Protein AF-A0A2D6CZH5-F1 (afdb_monomer_lite)

Radius of gyration: 25.74 Å; chains: 1; bounding box: 60×60×78 Å

Structure (mmCIF, N/CA/C/O backbone):
data_AF-A0A2D6CZH5-F1
#
_entry.id   AF-A0A2D6CZH5-F1
#
loop_
_atom_site.group_PDB
_atom_site.id
_atom_site.type_symbol
_atom_site.label_atom_id
_atom_site.label_alt_id
_atom_site.label_comp_id
_atom_site.label_asym_id
_atom_site.label_entity_id
_atom_site.label_seq_id
_atom_site.pdbx_PDB_ins_code
_atom_site.Cartn_x
_atom_site.Cartn_y
_atom_site.Cartn_z
_atom_site.occupancy
_atom_site.B_iso_or_equiv
_atom_site.auth_seq_id
_atom_site.auth_comp_id
_atom_site.auth_asym_id
_atom_site.auth_atom_id
_atom_site.pdbx_PDB_model_num
ATOM 1 N N . MET A 1 1 ? -11.612 11.727 -39.842 1.00 43.22 1 MET A N 1
ATOM 2 C CA . MET A 1 1 ? -11.102 11.364 -38.495 1.00 43.22 1 MET A CA 1
ATOM 3 C C . MET A 1 1 ? -9.648 11.825 -38.285 1.00 43.22 1 MET A C 1
ATOM 5 O O . MET A 1 1 ? -8.799 11.057 -37.863 1.00 43.22 1 MET A O 1
ATOM 9 N N . ARG A 1 2 ? -9.342 13.102 -38.542 1.00 43.22 2 ARG A N 1
ATOM 10 C CA . ARG A 1 2 ? -8.091 13.774 -38.141 1.00 43.22 2 ARG A CA 1
ATOM 11 C C . ARG A 1 2 ? -8.539 14.885 -37.196 1.00 43.22 2 ARG A C 1
ATOM 13 O O . ARG A 1 2 ? -9.483 15.567 -37.572 1.00 43.22 2 ARG A O 1
ATOM 20 N N . ASN A 1 3 ? -7.976 14.954 -35.984 1.00 44.06 3 ASN A N 1
ATO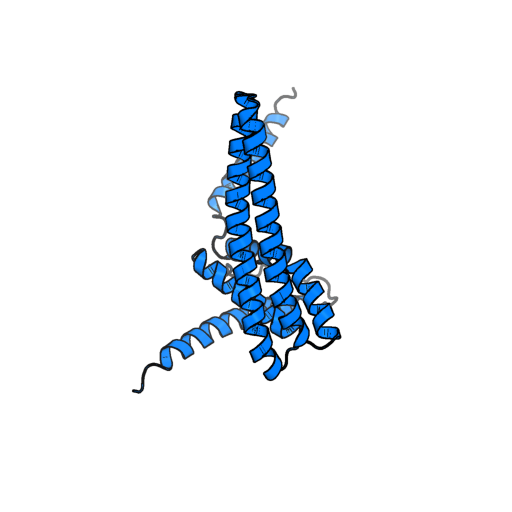M 21 C CA . ASN A 1 3 ? -8.073 16.041 -34.973 1.00 44.06 3 ASN A CA 1
ATOM 22 C C . ASN A 1 3 ? -8.247 15.573 -33.511 1.00 44.06 3 ASN A C 1
ATOM 24 O O . ASN A 1 3 ? -8.446 16.408 -32.635 1.00 44.06 3 ASN A O 1
ATOM 28 N N . ARG A 1 4 ? -8.108 14.276 -33.188 1.00 45.81 4 ARG A N 1
ATOM 29 C CA . ARG A 1 4 ? -8.021 13.827 -31.775 1.00 45.81 4 ARG A CA 1
ATOM 30 C C . ARG A 1 4 ? -6.595 13.634 -31.236 1.00 45.81 4 ARG A C 1
ATOM 32 O O . ARG A 1 4 ? -6.441 13.523 -30.028 1.00 45.81 4 ARG A O 1
ATOM 39 N N . LEU A 1 5 ? -5.556 13.683 -32.080 1.00 45.47 5 LEU A N 1
ATOM 40 C CA . LEU A 1 5 ? -4.158 13.536 -31.631 1.00 45.47 5 LEU A CA 1
ATOM 41 C C . LEU A 1 5 ? -3.527 14.818 -31.047 1.00 45.47 5 LEU A C 1
ATOM 43 O O . LEU A 1 5 ? -2.546 14.727 -30.321 1.00 45.47 5 LEU A O 1
ATOM 47 N N . GLY A 1 6 ? -4.087 16.007 -31.300 1.00 41.59 6 GLY A N 1
ATOM 48 C CA . GLY A 1 6 ? -3.485 17.270 -30.839 1.00 41.59 6 GLY A CA 1
ATOM 49 C C . GLY A 1 6 ? -3.607 17.533 -29.331 1.00 41.59 6 GLY A C 1
ATOM 50 O O . GLY A 1 6 ? -2.757 18.205 -28.758 1.00 41.59 6 GLY A O 1
ATOM 51 N N . LYS A 1 7 ? -4.632 16.980 -28.663 1.00 45.62 7 LYS A N 1
ATOM 52 C CA . LYS A 1 7 ? -4.879 17.233 -27.228 1.00 45.62 7 LYS A CA 1
ATOM 53 C C . LYS A 1 7 ? -3.922 16.474 -26.306 1.00 45.62 7 LYS A C 1
ATOM 55 O O . LYS A 1 7 ? -3.489 17.026 -25.302 1.00 45.62 7 LYS A O 1
ATOM 60 N N . TYR A 1 8 ? -3.545 15.250 -26.670 1.00 49.91 8 TYR A N 1
ATOM 61 C CA . TYR A 1 8 ? -2.579 14.461 -25.897 1.00 49.91 8 TYR A CA 1
ATOM 62 C C . TYR A 1 8 ? -1.136 14.932 -26.105 1.00 49.91 8 TYR A C 1
ATOM 64 O O . TYR A 1 8 ? -0.295 14.742 -25.234 1.00 49.91 8 TYR A O 1
ATOM 72 N N . TRP A 1 9 ? -0.861 15.607 -27.224 1.00 45.28 9 TRP A N 1
ATOM 73 C CA . TRP A 1 9 ? 0.465 16.139 -27.516 1.00 45.28 9 TRP A CA 1
ATOM 74 C C . TRP A 1 9 ? 0.807 17.359 -26.650 1.00 45.28 9 TRP A C 1
ATOM 76 O O . TRP A 1 9 ? 1.927 17.469 -26.164 1.00 45.28 9 TRP A O 1
ATOM 86 N N . LEU A 1 10 ? -0.170 18.231 -26.372 1.00 46.50 10 LEU A N 1
ATOM 87 C CA . LEU A 1 10 ? 0.033 19.395 -25.502 1.00 46.50 10 LEU A CA 1
ATOM 88 C C . LEU A 1 10 ? 0.193 18.995 -24.025 1.00 46.50 10 LEU A C 1
ATOM 90 O O . LEU A 1 10 ? 1.054 19.532 -23.334 1.00 46.50 10 LEU A O 1
ATOM 94 N N . LEU A 1 11 ? -0.586 18.009 -23.561 1.00 49.34 11 LEU A N 1
ATOM 95 C CA . LEU A 1 11 ? -0.459 17.450 -22.210 1.00 49.34 11 LEU A CA 1
ATOM 96 C C . LEU A 1 11 ? 0.914 16.806 -21.992 1.00 49.34 11 LEU A C 1
ATOM 98 O O . LEU A 1 11 ? 1.520 17.030 -20.950 1.00 49.34 11 LEU A O 1
ATOM 102 N N . PHE A 1 12 ? 1.439 16.102 -23.002 1.00 49.84 12 PHE A N 1
ATOM 103 C CA . PHE A 1 12 ? 2.777 15.515 -22.952 1.00 49.84 12 PHE A CA 1
ATOM 104 C C . PHE A 1 12 ? 3.863 16.582 -22.739 1.00 49.84 12 PHE A C 1
ATOM 106 O O . PHE A 1 12 ? 4.686 16.431 -21.841 1.00 49.84 12 PHE A O 1
ATOM 113 N N . TRP A 1 13 ? 3.829 17.700 -23.475 1.00 47.88 13 TRP A N 1
ATOM 114 C CA . TRP A 1 13 ? 4.806 18.790 -23.314 1.00 47.88 13 TRP A CA 1
ATOM 115 C C . TRP A 1 13 ? 4.682 19.537 -21.982 1.00 47.88 13 TRP A C 1
ATOM 117 O O . TRP A 1 13 ? 5.703 19.919 -21.413 1.00 47.88 13 TRP A O 1
ATOM 127 N N . VAL A 1 14 ? 3.470 19.702 -21.444 1.00 50.16 14 VAL A N 1
ATOM 128 C CA . VAL A 1 14 ? 3.270 20.316 -20.119 1.00 50.16 14 VAL A CA 1
ATOM 129 C C . VAL A 1 14 ? 3.815 19.404 -19.015 1.00 50.16 14 VAL A C 1
ATOM 131 O O . VAL A 1 14 ? 4.550 19.872 -18.147 1.00 50.16 14 VAL A O 1
ATOM 134 N N . THR A 1 15 ? 3.567 18.092 -19.084 1.00 51.34 15 THR A N 1
ATOM 135 C CA . THR A 1 15 ? 4.153 17.135 -18.131 1.00 51.34 15 THR A CA 1
ATOM 136 C C . THR A 1 15 ? 5.671 17.014 -18.279 1.00 51.34 15 THR A C 1
ATOM 138 O O . THR A 1 15 ? 6.381 16.969 -17.277 1.00 51.34 15 THR A O 1
ATOM 141 N N . PHE A 1 16 ? 6.195 17.037 -19.508 1.00 47.12 16 PHE A N 1
ATOM 142 C CA . PHE A 1 16 ? 7.632 16.935 -19.772 1.00 47.12 16 PHE A CA 1
ATOM 143 C C . PHE A 1 16 ? 8.380 18.209 -19.340 1.00 47.12 16 PHE A C 1
ATOM 145 O O . PHE A 1 16 ? 9.460 18.126 -18.759 1.00 47.12 16 PHE A O 1
ATOM 152 N N . GLY A 1 17 ? 7.776 19.389 -19.522 1.00 41.94 17 GLY A N 1
ATOM 153 C CA . GLY A 1 17 ? 8.316 20.666 -19.045 1.00 41.94 17 GLY A CA 1
ATOM 154 C C . GLY A 1 17 ? 8.410 20.746 -17.517 1.00 41.94 17 GLY A C 1
ATOM 155 O O . GLY A 1 17 ? 9.430 21.185 -16.988 1.00 41.94 17 GLY A O 1
ATOM 156 N N . VAL A 1 18 ? 7.403 20.243 -16.794 1.00 50.09 18 VAL A N 1
ATOM 157 C CA . VAL A 1 18 ? 7.426 20.183 -15.320 1.00 50.09 18 VAL A CA 1
ATOM 158 C C . VAL A 1 18 ? 8.490 19.198 -14.813 1.00 50.09 18 VAL A C 1
ATOM 160 O O . VAL A 1 18 ? 9.184 19.495 -13.839 1.00 50.09 18 VAL A O 1
ATOM 163 N N . VAL A 1 19 ? 8.695 18.068 -15.499 1.00 49.59 19 VAL A N 1
ATOM 164 C CA . VAL A 1 19 ? 9.740 17.085 -15.151 1.00 49.59 19 VAL A CA 1
ATOM 165 C C . VAL A 1 19 ? 11.154 17.631 -15.398 1.00 49.59 19 VAL A C 1
ATOM 167 O O . VAL A 1 19 ? 12.043 17.386 -14.580 1.00 49.59 19 VAL A O 1
ATOM 170 N N . ILE A 1 20 ? 11.379 18.415 -16.459 1.00 49.47 20 ILE A N 1
ATOM 171 C CA . ILE A 1 20 ? 12.688 19.040 -16.731 1.00 49.47 20 ILE A CA 1
ATOM 172 C C . ILE A 1 20 ? 13.019 20.119 -15.691 1.00 49.47 20 ILE A C 1
ATOM 174 O O . ILE A 1 20 ? 14.142 20.152 -15.187 1.00 49.47 20 ILE A O 1
ATOM 178 N N . ILE A 1 21 ? 12.051 20.956 -15.303 1.00 49.72 21 ILE A N 1
ATOM 179 C CA . ILE A 1 21 ? 12.269 22.000 -14.286 1.00 49.72 21 ILE A CA 1
ATOM 180 C C . ILE A 1 21 ? 12.528 21.371 -12.904 1.00 49.72 21 ILE A C 1
ATOM 182 O O . ILE A 1 21 ? 13.430 21.807 -12.187 1.00 49.72 21 ILE A O 1
ATOM 186 N N . ALA A 1 22 ? 11.818 20.292 -12.555 1.00 43.62 22 ALA A N 1
ATOM 187 C CA . ALA A 1 22 ? 12.052 19.560 -11.309 1.00 43.62 22 ALA A CA 1
ATOM 188 C C . ALA A 1 22 ? 13.389 18.788 -11.300 1.00 43.62 22 ALA A C 1
ATOM 190 O O . ALA A 1 22 ? 14.026 18.677 -10.253 1.00 43.62 22 ALA A O 1
ATOM 191 N N . SER A 1 23 ? 13.850 18.296 -12.456 1.00 43.88 23 SER A N 1
ATOM 192 C CA . SER A 1 23 ? 15.130 17.578 -12.571 1.00 43.88 23 SER A CA 1
ATOM 193 C C . SER A 1 23 ? 16.338 18.524 -12.579 1.00 43.88 23 SER A C 1
ATOM 195 O O . SER A 1 23 ? 17.369 18.200 -11.989 1.00 43.88 23 SER A O 1
ATOM 197 N N . GLY A 1 24 ? 16.214 19.725 -13.156 1.00 34.91 24 GLY A N 1
ATOM 198 C CA . GLY A 1 24 ? 17.269 20.747 -13.112 1.00 34.91 24 GLY A CA 1
ATOM 199 C C . GLY A 1 24 ? 17.584 21.231 -11.691 1.00 34.91 24 GLY A C 1
ATOM 200 O O . GLY A 1 24 ? 18.746 21.452 -11.355 1.00 34.91 24 GLY A O 1
ATOM 201 N N . ALA A 1 25 ? 16.573 21.304 -10.819 1.00 42.56 25 ALA A N 1
ATOM 202 C CA . ALA A 1 25 ? 16.754 21.674 -9.414 1.00 42.56 25 ALA A CA 1
ATOM 203 C C . ALA A 1 25 ? 17.439 20.580 -8.568 1.00 42.56 25 ALA A C 1
ATOM 205 O O . ALA A 1 25 ? 18.011 20.890 -7.525 1.00 42.56 25 ALA A O 1
ATOM 206 N N . PHE A 1 26 ? 17.411 19.315 -9.007 1.00 40.09 26 PHE A N 1
ATOM 207 C CA . PHE A 1 26 ? 18.011 18.195 -8.273 1.00 40.09 26 PHE A CA 1
ATOM 208 C C . PHE A 1 26 ? 19.479 17.937 -8.670 1.00 40.09 26 PHE A C 1
ATOM 210 O O . PHE A 1 26 ? 20.271 17.509 -7.835 1.00 40.09 26 PHE A O 1
ATOM 217 N N . ILE A 1 27 ? 19.884 18.252 -9.910 1.00 41.81 27 ILE A N 1
ATOM 218 C CA . ILE A 1 27 ? 21.268 18.033 -10.389 1.00 41.81 27 ILE A CA 1
ATOM 219 C C . ILE A 1 27 ? 22.236 19.141 -9.926 1.00 41.81 27 ILE A C 1
ATOM 221 O O . ILE A 1 27 ? 23.423 18.881 -9.741 1.00 41.81 27 ILE A O 1
ATOM 225 N N . ALA A 1 28 ? 21.750 20.348 -9.620 1.00 40.56 28 ALA A N 1
ATOM 226 C CA . ALA A 1 28 ? 22.597 21.434 -9.109 1.00 40.56 28 ALA A CA 1
ATOM 227 C C . ALA A 1 28 ? 23.159 21.191 -7.688 1.00 40.56 28 ALA A C 1
ATOM 229 O O . ALA A 1 28 ? 23.998 21.958 -7.226 1.00 40.56 28 ALA A O 1
ATOM 230 N N . GLN A 1 29 ? 22.726 20.135 -6.987 1.00 44.84 29 GLN A N 1
ATOM 231 C CA . GLN A 1 29 ? 23.151 19.844 -5.611 1.00 44.84 29 GLN A CA 1
ATOM 232 C C . GLN A 1 29 ? 24.258 18.777 -5.493 1.00 44.84 29 GLN A C 1
ATOM 234 O O . GLN A 1 29 ? 24.719 18.515 -4.384 1.00 44.84 29 GLN A O 1
ATOM 239 N N . ALA A 1 30 ? 24.705 18.180 -6.607 1.00 42.28 30 ALA A N 1
ATOM 240 C CA . ALA A 1 30 ? 25.706 17.103 -6.608 1.00 42.28 30 ALA A CA 1
ATOM 241 C C . ALA A 1 30 ? 27.118 17.525 -7.076 1.00 42.28 30 ALA A C 1
ATOM 243 O O . ALA A 1 30 ? 28.053 16.737 -6.960 1.00 42.28 30 ALA A O 1
ATOM 244 N N . GLY A 1 31 ? 27.303 18.758 -7.559 1.00 34.09 31 GLY A N 1
ATOM 245 C CA . GLY A 1 31 ? 28.616 19.321 -7.895 1.00 34.09 31 GLY A CA 1
ATOM 246 C C . GLY A 1 31 ? 29.154 20.174 -6.751 1.00 34.09 31 GLY A C 1
ATOM 247 O O . GLY A 1 31 ? 28.933 21.380 -6.717 1.00 34.09 31 GLY A O 1
ATOM 248 N N . ARG A 1 32 ? 29.806 19.540 -5.776 1.00 41.09 32 ARG A N 1
ATOM 249 C CA . ARG A 1 32 ? 30.496 20.216 -4.673 1.00 41.09 32 ARG A CA 1
ATOM 250 C C . ARG A 1 32 ? 31.828 20.757 -5.201 1.00 41.09 32 ARG A C 1
ATOM 252 O O . ARG A 1 32 ? 32.781 19.998 -5.316 1.00 41.09 32 ARG A O 1
ATOM 259 N N . ASP A 1 33 ? 31.855 22.037 -5.558 1.00 37.53 33 ASP A N 1
ATOM 260 C CA . ASP A 1 33 ? 33.083 22.780 -5.860 1.00 37.53 33 ASP A CA 1
ATOM 261 C C . ASP A 1 33 ? 33.551 23.481 -4.572 1.00 37.53 33 ASP A C 1
ATOM 263 O O . ASP A 1 33 ? 32.843 24.323 -4.012 1.00 37.53 33 ASP A O 1
ATOM 267 N N . ASP A 1 34 ? 34.725 23.095 -4.068 1.00 48.00 34 ASP A N 1
ATOM 268 C CA . ASP A 1 34 ? 35.356 23.621 -2.850 1.00 48.00 34 ASP A CA 1
ATOM 269 C C . ASP A 1 34 ? 36.010 24.991 -3.113 1.00 48.00 34 ASP A C 1
ATOM 271 O O . ASP A 1 34 ? 37.230 25.149 -3.087 1.00 48.00 34 ASP A O 1
ATOM 275 N N . SER A 1 35 ? 35.195 26.014 -3.370 1.00 41.03 35 SER A N 1
ATOM 276 C CA . SER A 1 35 ? 35.645 27.412 -3.395 1.00 41.03 35 SER A CA 1
ATOM 277 C C . SER A 1 35 ? 34.966 28.222 -2.286 1.00 41.03 35 SER A C 1
ATOM 279 O O . SER A 1 35 ? 33.774 28.031 -2.029 1.00 41.03 35 SER A O 1
ATOM 281 N N . PRO A 1 36 ? 35.696 29.118 -1.590 1.00 42.09 36 PRO A N 1
ATOM 282 C CA . PRO A 1 36 ? 35.147 29.883 -0.475 1.00 42.09 36 PRO A CA 1
ATOM 283 C C . PRO A 1 36 ? 33.995 30.776 -0.965 1.00 42.09 36 PRO A C 1
ATOM 285 O O . PRO A 1 36 ? 34.067 31.302 -2.079 1.00 42.09 36 PRO A O 1
ATOM 288 N N . PRO A 1 37 ? 32.927 30.958 -0.164 1.00 40.22 37 PRO A N 1
ATOM 289 C CA . PRO A 1 37 ? 31.735 31.654 -0.620 1.00 40.22 37 PRO A CA 1
ATOM 290 C C . PRO A 1 37 ? 32.071 33.122 -0.879 1.00 40.22 37 PRO A C 1
ATOM 292 O O . PRO A 1 37 ? 32.381 33.878 0.044 1.00 40.22 37 PRO A O 1
ATOM 295 N N . SER A 1 38 ? 32.000 33.523 -2.146 1.00 39.03 38 SER A N 1
ATOM 296 C CA . SER A 1 38 ? 31.959 34.927 -2.527 1.00 39.03 38 SER A CA 1
ATOM 297 C C . SER A 1 38 ? 30.684 35.535 -1.944 1.00 39.03 38 SER A C 1
ATOM 299 O O . SER A 1 38 ? 29.567 35.075 -2.191 1.00 39.03 38 SER A O 1
ATOM 301 N N . ALA A 1 39 ? 30.878 36.544 -1.100 1.00 48.16 39 ALA A N 1
ATOM 302 C CA . ALA A 1 39 ? 29.816 37.412 -0.635 1.00 48.16 39 ALA A CA 1
ATOM 303 C C . ALA A 1 39 ? 29.136 38.091 -1.835 1.00 48.16 39 ALA A C 1
ATOM 305 O O . ALA A 1 39 ? 29.778 38.395 -2.838 1.00 48.16 39 ALA A O 1
ATOM 306 N N . ASP A 1 40 ? 27.838 38.336 -1.683 1.00 45.78 40 ASP A N 1
ATOM 307 C CA . ASP A 1 40 ? 26.964 39.047 -2.614 1.00 45.78 40 ASP A CA 1
ATOM 308 C C . ASP A 1 40 ? 26.585 38.324 -3.910 1.00 45.78 40 ASP A C 1
ATOM 310 O O . ASP A 1 40 ? 26.938 38.685 -5.029 1.00 45.78 40 ASP A O 1
ATOM 314 N N . THR A 1 41 ? 25.622 37.413 -3.775 1.00 38.38 41 THR A N 1
ATOM 315 C CA . THR A 1 41 ? 24.445 37.499 -4.646 1.00 38.38 41 THR A CA 1
ATOM 316 C C . THR A 1 41 ? 23.212 37.117 -3.846 1.00 38.38 41 THR A C 1
ATOM 318 O O . THR A 1 41 ? 22.887 35.946 -3.652 1.00 38.38 41 THR A O 1
ATOM 321 N N . ARG A 1 42 ? 22.482 38.131 -3.377 1.00 40.53 42 ARG A N 1
ATOM 322 C CA . ARG A 1 42 ? 21.078 38.005 -2.979 1.00 40.53 42 ARG A CA 1
ATOM 323 C C . ARG A 1 42 ? 20.285 37.730 -4.261 1.00 40.53 42 ARG A C 1
ATOM 325 O O . ARG A 1 42 ? 19.603 38.606 -4.778 1.00 40.53 42 ARG A O 1
ATOM 332 N N . ALA A 1 43 ? 20.469 36.539 -4.831 1.00 41.50 43 ALA A N 1
ATOM 333 C CA . ALA A 1 43 ? 19.720 36.080 -5.981 1.00 41.50 43 ALA A CA 1
ATOM 334 C C . ALA A 1 43 ? 18.254 36.110 -5.562 1.00 41.50 43 ALA A C 1
ATOM 336 O O . ALA A 1 43 ? 17.850 35.421 -4.620 1.00 41.50 43 ALA A O 1
ATOM 337 N N . ALA A 1 44 ? 17.489 36.984 -6.211 1.00 44.81 44 ALA A N 1
ATOM 338 C CA . ALA A 1 44 ? 16.047 37.002 -6.124 1.00 44.81 44 ALA A CA 1
ATOM 339 C C . ALA A 1 44 ? 15.566 35.571 -6.394 1.00 44.81 44 ALA A C 1
ATOM 341 O O . ALA A 1 44 ? 15.601 35.098 -7.529 1.00 44.81 44 ALA A O 1
ATOM 342 N N . ARG A 1 45 ? 15.191 34.846 -5.332 1.00 47.16 45 ARG A N 1
ATOM 343 C CA . ARG A 1 45 ? 14.444 33.600 -5.468 1.00 47.16 45 ARG A CA 1
ATOM 344 C C . ARG A 1 45 ? 13.142 34.005 -6.133 1.00 47.16 45 ARG A C 1
ATOM 346 O O . ARG A 1 45 ? 12.267 34.558 -5.469 1.00 47.16 45 ARG A O 1
ATOM 353 N N . ASN A 1 46 ? 13.053 33.791 -7.443 1.00 46.34 46 ASN A N 1
ATOM 354 C CA . ASN A 1 46 ? 11.770 33.784 -8.125 1.00 46.34 46 ASN A CA 1
ATOM 355 C C . ASN A 1 46 ? 10.848 32.880 -7.295 1.00 46.34 46 ASN A C 1
ATOM 357 O O . ASN A 1 46 ? 11.279 31.779 -6.936 1.00 46.34 46 ASN A O 1
ATOM 361 N N . PRO A 1 47 ? 9.652 33.349 -6.899 1.00 54.62 47 PRO A N 1
ATOM 362 C CA . PRO A 1 47 ? 8.740 32.521 -6.130 1.00 54.62 47 PRO A CA 1
ATOM 363 C C . PRO A 1 47 ? 8.480 31.246 -6.930 1.00 54.62 47 PRO A C 1
ATOM 365 O O . PRO A 1 47 ? 8.200 31.320 -8.129 1.00 54.62 47 PRO A O 1
ATOM 368 N N . ASP A 1 48 ? 8.636 30.091 -6.275 1.00 57.28 48 ASP A N 1
ATOM 369 C CA . ASP A 1 48 ? 8.330 28.799 -6.883 1.00 57.28 48 ASP A CA 1
ATOM 370 C C . ASP A 1 48 ? 6.936 28.885 -7.531 1.00 57.28 48 ASP A C 1
ATOM 372 O O . ASP A 1 48 ? 6.014 29.431 -6.911 1.00 57.28 48 ASP A O 1
ATOM 376 N N . PRO A 1 49 ? 6.762 28.406 -8.775 1.00 58.53 49 PRO A N 1
ATOM 377 C CA . PRO A 1 49 ? 5.487 28.518 -9.464 1.00 58.53 49 PRO A CA 1
ATOM 378 C C . PRO A 1 49 ? 4.400 27.824 -8.640 1.00 58.53 49 PRO A C 1
ATOM 380 O O . PRO A 1 49 ? 4.492 26.633 -8.336 1.00 58.53 49 PRO A O 1
ATOM 383 N N . ILE A 1 50 ? 3.369 28.583 -8.268 1.00 65.06 50 ILE A N 1
ATOM 384 C CA . ILE A 1 50 ? 2.207 28.051 -7.559 1.00 65.06 50 ILE A CA 1
ATOM 385 C C . ILE A 1 50 ? 1.480 27.115 -8.523 1.00 65.06 50 ILE A C 1
ATOM 387 O O . ILE A 1 50 ? 1.030 27.536 -9.587 1.00 65.06 50 ILE A O 1
ATOM 391 N N . LEU A 1 51 ? 1.383 25.839 -8.153 1.00 66.88 51 LEU A N 1
ATOM 392 C CA . LEU A 1 51 ? 0.847 24.801 -9.035 1.00 66.88 51 LEU A CA 1
ATOM 393 C C . LEU A 1 51 ? -0.694 24.824 -9.142 1.00 66.88 51 LEU A C 1
ATOM 395 O O . LEU A 1 51 ? -1.226 24.227 -10.068 1.00 66.88 51 LEU A O 1
ATOM 399 N N . ASN A 1 52 ? -1.398 25.520 -8.237 1.00 76.00 52 ASN A N 1
ATOM 400 C CA . ASN A 1 52 ? -2.867 25.631 -8.153 1.00 76.00 52 ASN A CA 1
ATOM 401 C C . ASN A 1 52 ? -3.642 24.318 -8.415 1.00 76.00 52 ASN A C 1
ATOM 403 O O . ASN A 1 52 ? -4.692 24.326 -9.049 1.00 76.00 52 ASN A O 1
ATOM 407 N N . LEU A 1 53 ? -3.135 23.193 -7.913 1.00 78.50 53 LEU A N 1
ATOM 408 C CA . LEU A 1 53 ? -3.724 21.864 -8.075 1.00 78.50 53 LEU A CA 1
ATOM 409 C C . LEU A 1 53 ? -4.844 21.623 -7.051 1.00 78.50 53 LEU A C 1
ATOM 411 O O . LEU A 1 53 ? -4.710 21.952 -5.867 1.00 78.50 53 LEU A O 1
ATOM 415 N N . SER A 1 54 ? -5.925 20.982 -7.474 1.00 83.06 54 SER A N 1
ATOM 416 C CA . SER A 1 54 ? -6.889 20.328 -6.584 1.00 83.06 54 SER A CA 1
ATOM 417 C C . SER A 1 54 ? -6.254 19.132 -5.852 1.00 83.06 54 SER A C 1
ATOM 419 O O . SER A 1 54 ? -5.174 18.659 -6.213 1.00 83.06 54 SER A O 1
ATOM 421 N N . ASP A 1 55 ? -6.903 18.624 -4.797 1.00 78.31 55 ASP A N 1
ATOM 422 C CA . ASP A 1 55 ? -6.421 17.422 -4.093 1.00 78.31 55 ASP A CA 1
ATOM 423 C C . ASP A 1 55 ? -6.425 16.173 -5.002 1.00 78.31 55 ASP A C 1
ATOM 425 O O . ASP A 1 55 ? -5.561 15.303 -4.850 1.00 78.31 55 ASP A O 1
ATOM 429 N N . ASP A 1 56 ? -7.337 16.111 -5.977 1.00 78.19 56 ASP A N 1
ATOM 430 C CA . ASP A 1 56 ? -7.400 15.030 -6.965 1.00 78.19 56 ASP A CA 1
ATOM 431 C C . ASP A 1 56 ? -6.230 15.115 -7.957 1.00 78.19 56 ASP A C 1
ATOM 433 O O . ASP A 1 56 ? -5.497 14.140 -8.131 1.00 78.19 56 ASP A O 1
ATOM 437 N N . GLU A 1 57 ? -5.950 16.299 -8.510 1.00 80.00 57 GLU A N 1
ATOM 438 C CA . GLU A 1 57 ? -4.792 16.518 -9.394 1.00 80.00 57 GLU A CA 1
ATOM 439 C C . GLU A 1 57 ? -3.463 16.277 -8.663 1.00 80.00 57 GLU A C 1
ATOM 441 O O . GLU A 1 57 ? -2.535 15.667 -9.196 1.00 80.00 57 GLU A O 1
ATOM 446 N N . LEU A 1 58 ? -3.368 16.693 -7.397 1.00 81.00 58 LEU A N 1
ATOM 447 C CA . LEU A 1 58 ? -2.217 16.413 -6.542 1.00 81.00 58 LEU A CA 1
ATOM 448 C C . LEU A 1 58 ? -1.987 14.899 -6.385 1.00 81.00 58 LEU A C 1
ATOM 450 O O . LEU A 1 58 ? -0.849 14.424 -6.426 1.00 81.00 58 LEU A O 1
ATOM 454 N N . SER A 1 59 ? -3.068 14.140 -6.201 1.00 77.88 59 SER A N 1
ATOM 455 C CA . SER A 1 59 ? -3.043 12.682 -6.083 1.00 77.88 59 SER A CA 1
ATOM 456 C C . SER A 1 59 ? -2.605 12.001 -7.384 1.00 77.88 59 SER A C 1
ATOM 458 O O . SER A 1 59 ? -1.906 10.982 -7.344 1.00 77.88 59 SER A O 1
ATOM 460 N N . GLU A 1 60 ? -2.976 12.545 -8.541 1.00 79.94 60 GLU A N 1
ATOM 461 C CA . GLU A 1 60 ? -2.508 12.076 -9.849 1.00 79.94 60 GLU A CA 1
ATOM 462 C C . GLU A 1 60 ? -1.013 12.344 -10.048 1.00 79.94 60 GLU A C 1
ATOM 464 O O . GLU A 1 60 ? -0.266 11.426 -10.390 1.00 79.94 60 GLU A O 1
ATOM 469 N N . VAL A 1 61 ? -0.539 13.554 -9.734 1.00 83.38 61 VAL A N 1
ATOM 470 C CA . VAL A 1 61 ? 0.889 13.908 -9.822 1.00 83.38 61 VAL A CA 1
ATOM 471 C C . VAL A 1 61 ? 1.744 12.979 -8.958 1.00 83.38 61 VAL A C 1
ATOM 473 O O . VAL A 1 61 ? 2.773 12.473 -9.407 1.00 83.38 61 VAL A O 1
ATOM 476 N N . VAL A 1 62 ? 1.303 12.693 -7.732 1.00 83.88 62 VAL A N 1
ATOM 477 C CA . VAL A 1 62 ? 1.982 11.751 -6.830 1.00 83.88 62 VAL A CA 1
ATOM 478 C C . VAL A 1 62 ? 2.079 10.351 -7.441 1.00 83.88 62 VAL A C 1
ATOM 480 O O . VAL A 1 62 ? 3.123 9.707 -7.334 1.00 83.88 62 VAL A O 1
ATOM 483 N N . GLN A 1 63 ? 1.021 9.875 -8.102 1.00 79.50 63 GLN A N 1
ATOM 484 C CA . GLN A 1 63 ? 1.035 8.571 -8.772 1.00 79.50 63 GLN A CA 1
ATOM 485 C C . GLN A 1 63 ? 2.017 8.542 -9.942 1.00 79.50 63 GLN A C 1
ATOM 487 O O . GLN A 1 63 ? 2.786 7.589 -10.054 1.00 79.50 63 GLN A O 1
ATOM 492 N N . VAL A 1 64 ? 2.038 9.587 -10.773 1.00 83.94 64 VAL A N 1
ATOM 493 C CA . VAL A 1 64 ? 2.974 9.700 -11.902 1.00 83.94 64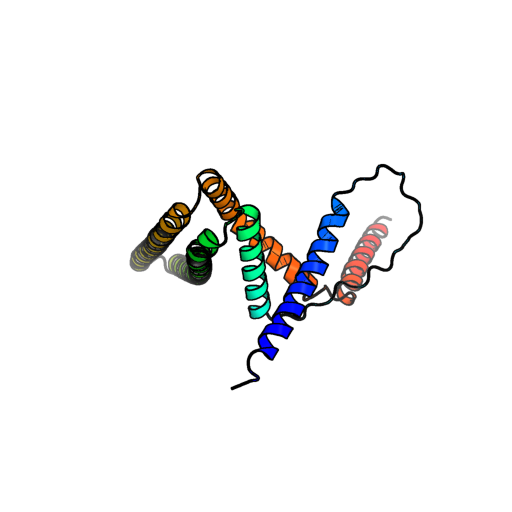 VAL A CA 1
ATOM 494 C C . VAL A 1 64 ? 4.423 9.716 -11.412 1.00 83.94 64 VAL A C 1
ATOM 496 O O . VAL A 1 64 ? 5.261 8.992 -11.946 1.00 83.94 64 VAL A O 1
ATOM 499 N N . LEU A 1 65 ? 4.723 10.470 -10.352 1.00 82.12 65 LEU A N 1
ATOM 500 C CA . LEU A 1 65 ? 6.070 10.536 -9.776 1.00 82.12 65 LEU A CA 1
ATOM 501 C C . LEU A 1 65 ? 6.511 9.205 -9.152 1.00 82.12 65 LEU A C 1
ATOM 503 O O . LEU A 1 65 ? 7.676 8.818 -9.280 1.00 82.12 65 LEU A O 1
ATOM 507 N N . ASN A 1 66 ? 5.588 8.481 -8.515 1.00 83.25 66 ASN A N 1
ATOM 508 C CA . ASN A 1 66 ? 5.850 7.134 -8.010 1.00 83.25 66 ASN A CA 1
ATOM 509 C C . ASN A 1 66 ? 6.073 6.127 -9.149 1.00 83.25 66 ASN A C 1
ATOM 511 O O . ASN A 1 66 ? 6.890 5.222 -9.002 1.00 83.25 66 ASN A O 1
ATOM 515 N N . LEU A 1 67 ? 5.382 6.282 -10.282 1.00 83.44 67 LEU A N 1
ATOM 516 C CA . LEU A 1 67 ? 5.574 5.437 -11.460 1.00 83.44 67 LEU A CA 1
ATOM 517 C C . LEU A 1 67 ? 6.953 5.656 -12.088 1.00 83.44 67 LEU A C 1
ATOM 519 O O . LEU A 1 67 ? 7.681 4.697 -12.315 1.00 83.44 67 LEU A O 1
ATOM 523 N N . TYR A 1 68 ? 7.323 6.920 -12.293 1.00 82.81 68 TYR A N 1
ATOM 524 C CA . TYR A 1 68 ? 8.628 7.296 -12.834 1.00 82.81 68 TYR A CA 1
ATOM 525 C C . TYR A 1 68 ? 9.773 6.822 -11.935 1.00 82.81 68 TYR A C 1
ATOM 527 O O . TYR A 1 68 ? 10.779 6.305 -12.408 1.00 82.81 68 TYR A O 1
ATOM 535 N N . THR A 1 69 ? 9.593 6.959 -10.619 1.00 82.75 69 THR A N 1
ATOM 536 C CA . THR A 1 69 ? 10.505 6.406 -9.614 1.00 82.75 69 THR A CA 1
ATOM 537 C C . THR A 1 69 ? 10.701 4.905 -9.808 1.00 82.75 69 THR A C 1
ATOM 539 O O . THR A 1 69 ? 11.835 4.445 -9.838 1.00 82.75 69 THR A O 1
ATOM 542 N N . LEU A 1 70 ? 9.608 4.148 -9.937 1.00 85.25 70 LEU A N 1
ATOM 543 C CA . LEU A 1 70 ? 9.668 2.697 -10.075 1.00 85.25 70 LEU A CA 1
ATOM 544 C C . LEU A 1 70 ? 10.404 2.289 -11.355 1.00 85.25 70 LEU A C 1
ATOM 546 O O . LEU A 1 70 ? 11.290 1.447 -11.301 1.00 85.25 70 LEU A O 1
ATOM 550 N N . GLU A 1 71 ? 10.054 2.898 -12.488 1.00 89.06 71 GLU A N 1
ATOM 551 C CA . GLU A 1 71 ? 10.700 2.649 -13.781 1.00 89.06 71 GLU A CA 1
ATOM 552 C C . GLU A 1 71 ? 12.211 2.904 -13.715 1.00 89.06 71 GLU A C 1
ATOM 554 O O . GLU A 1 71 ? 13.000 2.061 -14.137 1.00 89.06 71 GLU A O 1
ATOM 559 N N . LYS A 1 72 ? 12.605 4.047 -13.140 1.00 87.62 72 LYS A N 1
ATOM 560 C CA . 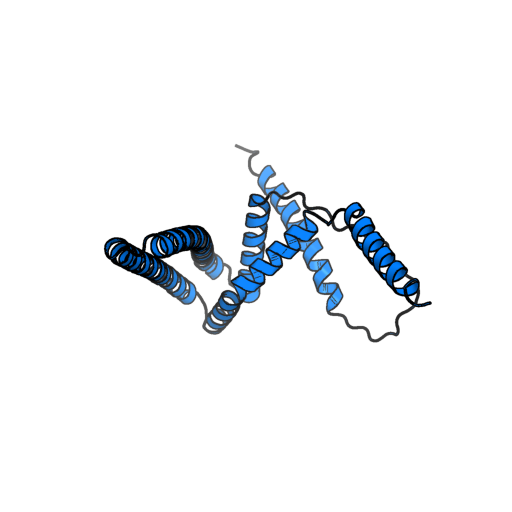LYS A 1 72 ? 14.006 4.465 -13.014 1.00 87.62 72 LYS A CA 1
ATOM 561 C C . LYS A 1 72 ? 14.796 3.588 -12.057 1.00 87.62 72 LYS A C 1
ATOM 563 O O . LYS A 1 72 ? 15.901 3.186 -12.390 1.00 87.62 72 LYS A O 1
ATOM 568 N N . GLU A 1 73 ? 14.258 3.324 -10.871 1.00 89.25 73 GLU A N 1
ATOM 569 C CA . GLU A 1 73 ? 14.986 2.603 -9.825 1.00 89.25 73 GLU A CA 1
ATOM 570 C C . GLU A 1 73 ? 15.037 1.096 -10.083 1.00 89.25 73 GLU A C 1
ATOM 572 O O . GLU A 1 73 ? 15.989 0.449 -9.665 1.00 89.25 73 GLU A O 1
ATOM 577 N N . LEU A 1 74 ? 14.048 0.528 -10.781 1.00 91.69 74 LEU A N 1
ATOM 578 C CA . LEU A 1 74 ? 14.069 -0.886 -11.163 1.00 91.69 74 LEU A CA 1
ATOM 579 C C . LEU A 1 74 ? 14.741 -1.145 -12.513 1.00 91.69 74 LEU A C 1
ATOM 581 O O . LEU A 1 74 ? 14.890 -2.313 -12.871 1.00 91.69 74 LEU A O 1
ATOM 585 N N . GLU A 1 75 ? 15.120 -0.103 -13.260 1.00 92.44 75 GLU A N 1
ATOM 586 C CA . GLU A 1 75 ? 15.715 -0.218 -14.600 1.00 92.44 75 GLU A CA 1
ATOM 587 C C . GLU A 1 75 ? 14.919 -1.196 -15.484 1.00 92.44 75 GLU A C 1
ATOM 589 O O . GLU A 1 75 ? 15.447 -2.166 -16.034 1.00 92.44 75 GLU A O 1
ATOM 594 N N . LEU A 1 76 ? 13.597 -1.003 -15.534 1.00 91.19 76 LEU A N 1
ATOM 595 C CA . LEU A 1 76 ? 12.709 -1.920 -16.245 1.00 91.19 76 LEU A CA 1
ATOM 596 C C . LEU A 1 76 ? 12.934 -1.816 -17.753 1.00 91.19 76 LEU A C 1
ATOM 598 O O . LEU A 1 76 ? 12.969 -0.726 -18.318 1.00 91.19 76 LEU A O 1
ATOM 602 N N . THR A 1 77 ? 13.011 -2.967 -18.413 1.00 93.12 77 THR A N 1
ATOM 603 C CA . THR A 1 77 ? 12.932 -3.032 -19.878 1.00 93.12 77 THR A CA 1
ATOM 604 C C . THR A 1 77 ? 11.515 -2.717 -20.361 1.00 93.12 77 THR A C 1
ATOM 606 O O . THR A 1 77 ? 10.549 -2.915 -19.620 1.00 93.12 77 THR A O 1
ATOM 609 N N . ASP A 1 78 ? 11.364 -2.311 -21.623 1.00 90.88 78 ASP A N 1
ATOM 610 C CA . ASP A 1 78 ? 10.052 -2.044 -22.233 1.00 90.88 78 ASP A CA 1
ATOM 611 C C . ASP A 1 78 ? 9.087 -3.239 -22.088 1.00 90.88 78 ASP A C 1
ATOM 613 O O . ASP A 1 78 ? 7.927 -3.080 -21.697 1.00 90.88 78 ASP A O 1
ATOM 617 N N . ASP A 1 79 ? 9.587 -4.462 -22.285 1.00 92.31 79 ASP A N 1
ATOM 618 C CA . ASP A 1 79 ? 8.806 -5.696 -22.128 1.00 92.31 79 ASP A CA 1
ATOM 619 C C . ASP A 1 79 ? 8.411 -5.981 -20.670 1.00 92.31 79 ASP A C 1
ATOM 621 O O . ASP A 1 79 ? 7.380 -6.605 -20.391 1.00 92.31 79 ASP A O 1
ATOM 625 N N . GLN A 1 80 ? 9.241 -5.576 -19.707 1.00 93.56 80 GLN A N 1
ATOM 626 C CA . GLN A 1 80 ? 8.895 -5.666 -18.288 1.00 93.56 80 GLN A CA 1
ATOM 627 C C . GLN A 1 80 ? 7.887 -4.587 -17.901 1.00 93.56 80 GLN A C 1
ATOM 629 O O . GLN A 1 80 ? 6.946 -4.892 -17.171 1.00 93.56 80 GLN A O 1
ATOM 634 N N . LEU A 1 81 ? 8.014 -3.363 -18.421 1.00 90.75 81 LEU A N 1
ATOM 635 C CA . LEU A 1 81 ? 7.094 -2.258 -18.139 1.00 90.75 81 LEU A CA 1
ATOM 636 C C . LEU A 1 81 ? 5.645 -2.634 -18.460 1.00 90.75 81 LEU A C 1
ATOM 638 O O . LEU A 1 81 ? 4.761 -2.449 -17.622 1.00 90.75 81 LEU A O 1
ATOM 642 N N . VAL A 1 82 ? 5.398 -3.245 -19.621 1.00 92.44 82 VAL A N 1
ATOM 643 C CA . VAL A 1 82 ? 4.047 -3.674 -20.028 1.00 92.44 82 VAL A CA 1
ATOM 644 C C . VAL A 1 82 ? 3.420 -4.658 -19.027 1.00 92.44 82 VAL A C 1
ATOM 646 O O . VAL A 1 82 ? 2.208 -4.628 -18.811 1.00 92.44 82 VAL A O 1
ATOM 649 N N . ARG A 1 83 ? 4.229 -5.504 -18.377 1.00 93.69 83 ARG A N 1
ATOM 650 C CA . ARG A 1 83 ? 3.763 -6.531 -17.428 1.00 93.69 83 ARG A CA 1
ATOM 651 C C . ARG A 1 83 ? 3.686 -6.036 -15.981 1.00 93.69 83 ARG A C 1
ATOM 653 O O . ARG A 1 83 ? 2.746 -6.376 -15.261 1.00 93.69 83 ARG A O 1
ATOM 660 N N . VAL A 1 84 ? 4.645 -5.209 -15.570 1.00 92.62 84 VAL A N 1
ATOM 661 C CA . VAL A 1 84 ? 4.812 -4.724 -14.191 1.00 92.62 84 VAL A CA 1
ATOM 662 C C . VAL A 1 84 ? 3.883 -3.550 -13.891 1.00 92.62 84 VAL A C 1
ATOM 664 O O . VAL A 1 84 ? 3.249 -3.529 -12.834 1.00 92.62 84 VAL A O 1
ATOM 667 N N . LEU A 1 85 ? 3.754 -2.582 -14.809 1.00 89.50 85 LEU A N 1
ATOM 668 C CA . LEU A 1 85 ? 3.006 -1.346 -14.546 1.00 89.50 85 LEU A CA 1
ATOM 669 C C . LEU A 1 85 ? 1.532 -1.590 -14.174 1.00 89.50 85 LEU A C 1
ATOM 671 O O . LEU A 1 85 ? 1.077 -0.971 -13.208 1.00 89.50 85 LEU A O 1
ATOM 675 N N . PRO A 1 86 ? 0.769 -2.476 -14.851 1.00 92.31 86 PRO A N 1
ATOM 676 C CA . PRO A 1 86 ? -0.620 -2.735 -14.469 1.00 92.31 86 PRO A CA 1
ATOM 677 C C . PRO A 1 86 ? -0.748 -3.324 -13.058 1.00 92.31 86 PRO A C 1
ATOM 679 O O . PRO A 1 86 ? -1.622 -2.914 -12.295 1.00 92.31 86 PRO A O 1
ATOM 682 N N . LYS A 1 87 ? 0.148 -4.246 -12.681 1.00 94.00 87 LYS A N 1
ATOM 683 C CA . LYS A 1 87 ? 0.158 -4.878 -11.351 1.00 94.00 87 LYS A CA 1
ATOM 684 C C . LYS A 1 87 ? 0.506 -3.864 -10.268 1.00 94.00 87 LYS A C 1
ATOM 686 O O . LYS A 1 87 ? -0.171 -3.794 -9.248 1.00 94.00 87 LYS A O 1
ATOM 691 N N . TRP A 1 88 ? 1.506 -3.024 -10.523 1.00 90.50 88 TRP A N 1
ATOM 692 C CA . TRP A 1 88 ? 1.901 -1.961 -9.606 1.00 90.50 88 TRP A CA 1
ATOM 693 C C . TRP A 1 88 ? 0.793 -0.930 -9.381 1.00 90.50 88 TRP A C 1
ATOM 695 O O . TRP A 1 88 ? 0.496 -0.590 -8.236 1.00 90.50 88 TRP A O 1
ATOM 705 N N . ARG A 1 89 ? 0.137 -0.459 -10.453 1.00 88.00 89 ARG A N 1
ATOM 706 C CA . ARG A 1 89 ? -1.015 0.454 -10.338 1.00 88.00 89 ARG A CA 1
ATOM 707 C C . ARG A 1 89 ? -2.113 -0.153 -9.476 1.00 88.00 89 ARG A C 1
ATOM 709 O O . ARG A 1 89 ? -2.586 0.500 -8.552 1.00 88.00 89 ARG A O 1
ATOM 716 N N . ARG A 1 90 ? -2.425 -1.429 -9.702 1.00 91.38 90 ARG A N 1
ATOM 717 C CA . ARG A 1 90 ? -3.407 -2.154 -8.898 1.00 91.38 90 ARG A CA 1
ATOM 718 C C . ARG A 1 90 ? -3.012 -2.232 -7.420 1.00 91.38 90 ARG A C 1
ATOM 720 O O . ARG A 1 90 ? -3.858 -2.012 -6.562 1.00 91.38 90 ARG A O 1
ATOM 727 N N . LEU A 1 91 ? -1.741 -2.492 -7.100 1.00 91.44 91 LEU A N 1
ATOM 728 C CA . LEU A 1 91 ? -1.255 -2.486 -5.711 1.00 91.44 91 LEU A CA 1
ATOM 729 C C . LEU A 1 91 ? -1.397 -1.103 -5.057 1.00 91.44 91 LEU A C 1
ATOM 731 O O . LEU A 1 91 ? -1.786 -1.012 -3.891 1.00 91.44 91 LEU A O 1
ATOM 735 N N . LEU A 1 92 ? -1.107 -0.028 -5.796 1.00 86.88 92 LEU A N 1
ATOM 736 C CA . LEU A 1 92 ? -1.267 1.349 -5.322 1.00 86.88 92 LEU A CA 1
ATOM 737 C C . LEU A 1 92 ? -2.732 1.707 -5.048 1.00 86.88 92 LEU A C 1
ATOM 739 O O . LEU A 1 92 ? -3.029 2.304 -4.012 1.00 86.88 92 LEU A O 1
ATOM 743 N N . GLU A 1 93 ? -3.633 1.341 -5.958 1.00 87.62 93 GLU A N 1
ATOM 744 C CA . GLU A 1 93 ? -5.080 1.539 -5.819 1.00 87.62 93 GLU A CA 1
ATOM 745 C C . GLU A 1 93 ? -5.619 0.774 -4.610 1.00 87.62 93 GLU A C 1
ATOM 747 O O . GLU A 1 93 ? -6.203 1.384 -3.714 1.00 87.62 93 GLU A O 1
ATOM 752 N N . MET A 1 94 ? -5.300 -0.521 -4.507 1.00 92.50 94 MET A N 1
ATOM 753 C CA . MET A 1 94 ? -5.687 -1.352 -3.366 1.00 92.50 94 MET A CA 1
ATOM 754 C C . MET A 1 94 ? -5.192 -0.766 -2.043 1.00 92.50 94 MET A C 1
ATOM 756 O O . MET A 1 94 ? -5.946 -0.685 -1.078 1.00 92.50 94 MET A O 1
ATOM 760 N N . ARG A 1 95 ? -3.930 -0.320 -1.985 1.00 89.44 95 ARG A N 1
ATOM 761 C CA . ARG A 1 95 ? -3.355 0.306 -0.789 1.00 89.44 95 ARG A CA 1
ATOM 762 C C . ARG A 1 95 ? -4.102 1.593 -0.432 1.00 89.44 95 ARG A C 1
ATOM 764 O O . ARG A 1 95 ? -4.375 1.833 0.741 1.00 89.44 95 ARG A O 1
ATOM 771 N N . ARG A 1 96 ? -4.440 2.423 -1.420 1.00 85.44 96 ARG A N 1
ATOM 772 C CA . ARG A 1 96 ? -5.182 3.673 -1.207 1.00 85.44 96 ARG A CA 1
ATOM 773 C C . ARG A 1 96 ? -6.580 3.417 -0.649 1.00 85.44 96 ARG A C 1
ATOM 775 O O . ARG A 1 96 ? -6.945 4.062 0.332 1.00 85.44 96 ARG A O 1
ATOM 782 N N . GLU A 1 97 ? -7.338 2.525 -1.276 1.00 89.75 97 GLU A N 1
ATOM 783 C CA . GLU A 1 97 ? -8.692 2.157 -0.847 1.00 89.75 97 GLU A CA 1
ATOM 784 C C . GLU A 1 97 ? -8.661 1.571 0.561 1.00 89.75 97 GLU A C 1
ATOM 786 O O . GLU A 1 97 ? -9.303 2.097 1.466 1.00 89.75 97 GLU A O 1
ATOM 791 N N . PHE A 1 98 ? -7.778 0.599 0.793 1.00 92.44 98 PHE A N 1
ATOM 792 C CA . PHE A 1 98 ? -7.627 -0.027 2.097 1.00 92.44 98 PHE A CA 1
ATOM 793 C C . PHE A 1 98 ? -7.306 0.970 3.211 1.00 92.44 98 PHE A C 1
ATOM 795 O O . PHE A 1 98 ? -7.943 0.936 4.258 1.00 92.44 98 PHE A O 1
ATOM 802 N N . TRP A 1 99 ? -6.352 1.888 3.018 1.00 88.25 99 TRP A N 1
ATOM 803 C CA . TRP A 1 99 ? -6.023 2.868 4.059 1.00 88.25 99 TRP A CA 1
ATOM 804 C C . TRP A 1 99 ? -7.126 3.901 4.292 1.00 88.25 99 TRP A C 1
ATOM 806 O O . TRP A 1 99 ? -7.249 4.402 5.414 1.00 88.25 99 TRP A O 1
ATOM 816 N N . ARG A 1 100 ? -7.916 4.228 3.262 1.00 87.62 100 ARG A N 1
ATOM 817 C CA . ARG A 1 100 ? -9.097 5.088 3.398 1.00 87.62 100 ARG A CA 1
ATOM 818 C C . ARG A 1 100 ? -10.155 4.389 4.251 1.00 87.62 100 ARG A C 1
ATOM 820 O O . ARG A 1 100 ? -10.572 4.946 5.266 1.00 87.62 100 ARG A O 1
ATOM 827 N N . ASP A 1 101 ? -10.502 3.160 3.894 1.00 90.62 101 ASP A N 1
ATOM 828 C CA . ASP A 1 101 ? -11.562 2.391 4.549 1.00 90.62 101 ASP A CA 1
ATOM 829 C C . ASP A 1 101 ? -11.158 2.000 5.972 1.00 90.62 101 ASP A C 1
ATOM 831 O O . ASP A 1 101 ? -11.907 2.195 6.928 1.00 90.62 101 ASP A O 1
ATOM 835 N N . ARG A 1 102 ? -9.911 1.556 6.154 1.00 92.31 102 ARG A N 1
ATOM 836 C CA . ARG A 1 102 ? -9.357 1.199 7.462 1.00 92.31 102 ARG A CA 1
ATOM 837 C C . ARG A 1 102 ? -9.388 2.362 8.448 1.00 92.31 102 ARG A C 1
ATOM 839 O O . ARG A 1 102 ? -9.588 2.126 9.637 1.00 92.31 102 ARG A O 1
ATOM 846 N N . ARG A 1 103 ? -9.190 3.605 7.990 1.00 90.69 103 ARG A N 1
ATOM 847 C CA . ARG A 1 103 ? -9.319 4.786 8.857 1.00 90.69 103 ARG A CA 1
ATOM 848 C C . ARG A 1 103 ? -10.758 4.951 9.340 1.00 90.69 103 ARG A C 1
ATOM 850 O O . ARG A 1 103 ? -10.954 5.049 10.543 1.00 90.69 103 ARG A O 1
ATOM 857 N N . SER A 1 104 ? -11.730 4.898 8.430 1.00 90.50 104 SER A N 1
ATOM 858 C CA . SER A 1 104 ? -13.152 4.992 8.783 1.00 90.50 104 SER A CA 1
ATOM 859 C C . SER A 1 104 ? -13.575 3.891 9.762 1.00 90.50 104 SER A C 1
ATOM 861 O O . SER A 1 104 ? -14.236 4.180 10.755 1.00 90.50 104 SER A O 1
ATOM 863 N N . ARG A 1 105 ? -13.113 2.650 9.558 1.00 92.00 105 ARG A N 1
ATOM 864 C CA . ARG A 1 105 ? -13.371 1.537 10.487 1.00 92.00 105 ARG A CA 1
ATOM 865 C C . ARG A 1 105 ? -12.751 1.752 11.866 1.00 92.00 105 ARG A C 1
ATOM 867 O O . ARG A 1 105 ? -13.384 1.453 12.870 1.00 92.00 105 ARG A O 1
ATOM 874 N N . LEU A 1 106 ? -11.523 2.272 11.928 1.00 94.00 106 LEU A N 1
ATOM 875 C CA . LEU A 1 106 ? -10.883 2.606 13.204 1.00 94.00 106 LEU A CA 1
ATOM 876 C C . LEU A 1 106 ? -11.624 3.715 13.950 1.00 94.00 106 LEU A C 1
ATOM 878 O O . LEU A 1 106 ? -11.687 3.667 15.175 1.00 94.00 106 LEU A O 1
ATOM 882 N N . ASP A 1 107 ? -12.154 4.703 13.234 1.00 93.38 107 ASP A N 1
ATOM 883 C CA . ASP A 1 107 ? -12.952 5.766 13.841 1.00 93.38 107 ASP A CA 1
ATOM 884 C C . ASP A 1 107 ? -14.266 5.188 14.405 1.00 93.38 107 ASP A C 1
ATOM 886 O O . ASP A 1 107 ? -14.568 5.425 15.572 1.00 93.38 107 ASP A O 1
ATOM 890 N N . GLY A 1 108 ? -14.942 4.295 13.670 1.00 91.25 108 GLY A N 1
ATOM 891 C CA . GLY A 1 108 ? -16.115 3.567 14.176 1.00 91.25 108 GLY A CA 1
ATOM 892 C C . GLY A 1 108 ? -15.819 2.678 15.395 1.00 91.25 108 GLY A C 1
ATOM 893 O O . GLY A 1 108 ? -16.590 2.654 16.351 1.00 91.25 108 GLY A O 1
ATOM 894 N N . LEU A 1 109 ? -14.666 1.998 15.429 1.00 92.81 109 LEU A N 1
ATOM 895 C CA . LEU A 1 109 ? -14.237 1.244 16.615 1.00 92.81 109 LEU A CA 1
ATOM 896 C C . LEU A 1 109 ? -13.988 2.160 17.823 1.00 92.81 109 LEU A C 1
ATOM 898 O O . LEU A 1 109 ? -14.281 1.772 18.951 1.00 92.81 109 LEU A O 1
ATOM 902 N N . ARG A 1 110 ? -13.456 3.374 17.623 1.00 93.56 110 ARG A N 1
ATOM 903 C CA . ARG A 1 110 ? -13.276 4.337 18.726 1.00 93.56 110 ARG A CA 1
ATOM 904 C C . ARG A 1 110 ? -14.610 4.784 19.309 1.00 93.56 110 ARG A C 1
ATOM 906 O O . ARG A 1 110 ? -14.699 4.906 20.526 1.00 93.56 110 ARG A O 1
ATOM 913 N N . GLU A 1 111 ? -15.610 5.011 18.463 1.00 91.06 111 GLU A N 1
ATOM 914 C CA . GLU A 1 111 ? -16.968 5.353 18.897 1.00 91.06 111 GLU A CA 1
ATOM 915 C C . GLU A 1 111 ? -17.579 4.215 19.721 1.00 91.06 111 GLU A C 1
ATOM 917 O O . GLU A 1 111 ? -18.051 4.451 20.829 1.00 91.06 111 GLU A O 1
ATOM 922 N N . GLN A 1 112 ? -17.466 2.967 19.256 1.00 89.38 112 GLN A N 1
ATOM 923 C CA . GLN A 1 112 ? -17.948 1.797 20.002 1.00 89.38 112 GLN A CA 1
ATOM 924 C C . GLN A 1 112 ? -17.245 1.627 21.356 1.00 89.38 112 GLN A C 1
ATOM 926 O O . GLN A 1 112 ? -17.894 1.348 22.360 1.00 89.38 112 GLN A O 1
ATOM 931 N N . VAL A 1 113 ? -15.926 1.851 21.414 1.00 92.12 113 VAL A N 1
ATOM 932 C CA . VAL A 1 113 ? -15.180 1.841 22.684 1.00 92.12 113 VAL A CA 1
ATOM 933 C C . VAL A 1 113 ? -15.652 2.958 23.621 1.00 92.12 113 VAL A C 1
ATOM 935 O O . VAL A 1 113 ? -15.648 2.761 24.835 1.00 92.12 113 VAL A O 1
ATOM 938 N N . ALA A 1 114 ? -16.012 4.131 23.096 1.00 90.06 114 ALA A N 1
ATOM 939 C CA . ALA A 1 114 ? -16.523 5.231 23.910 1.00 90.06 114 ALA A CA 1
ATOM 940 C C . ALA A 1 114 ? -17.879 4.872 24.537 1.00 90.06 114 ALA A C 1
ATOM 942 O O . ALA A 1 114 ? -18.011 4.982 25.752 1.00 90.06 114 ALA A O 1
ATOM 943 N N . VAL A 1 115 ? -18.812 4.340 23.740 1.00 87.81 115 VAL A N 1
ATOM 944 C CA . VAL A 1 115 ? -20.129 3.872 24.215 1.00 87.81 115 VAL A CA 1
ATOM 945 C C . VAL A 1 115 ? -19.976 2.778 25.272 1.00 87.81 115 VAL A C 1
ATOM 947 O O . VAL A 1 115 ? -20.512 2.902 26.369 1.00 87.81 115 VAL A O 1
ATOM 950 N N . TYR A 1 116 ? -19.151 1.758 25.008 1.00 88.00 116 TYR A N 1
ATOM 951 C CA . TYR A 1 116 ? -18.897 0.685 25.974 1.00 88.00 116 TYR A CA 1
ATOM 952 C C . TYR A 1 116 ? -18.370 1.209 27.320 1.00 88.00 116 TYR A C 1
ATOM 954 O O . TYR A 1 116 ? -18.761 0.729 28.382 1.00 88.0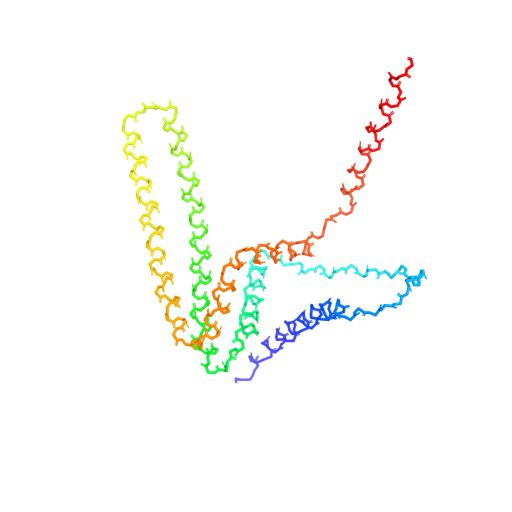0 116 TYR A O 1
ATOM 962 N N . LYS A 1 117 ? -17.480 2.210 27.299 1.00 88.88 117 LYS A N 1
ATOM 963 C CA . LYS A 1 117 ? -16.933 2.803 28.531 1.00 88.88 117 LYS A CA 1
ATOM 964 C C . LYS A 1 117 ? -17.981 3.545 29.358 1.00 88.88 117 LYS A C 1
ATOM 966 O O . LYS A 1 117 ? -17.804 3.635 30.573 1.00 88.88 117 LYS A O 1
ATOM 971 N N . GLU A 1 118 ? -19.006 4.090 28.712 1.00 88.00 118 GLU A N 1
ATOM 972 C CA . GLU A 1 118 ? -20.107 4.797 29.365 1.00 88.00 118 GLU A CA 1
ATOM 973 C C . GLU A 1 118 ? -21.157 3.823 29.911 1.00 88.00 118 GLU A C 1
ATOM 975 O O . GLU A 1 118 ? -21.599 3.985 31.048 1.00 88.00 118 GLU A O 1
ATOM 980 N N . GLU A 1 119 ? -21.519 2.796 29.138 1.00 87.88 119 GLU A N 1
ATOM 981 C CA . GLU A 1 119 ? -22.636 1.897 29.458 1.00 87.88 119 GLU A CA 1
ATOM 982 C C . GLU A 1 119 ? -22.223 0.649 30.261 1.00 87.88 119 GLU A C 1
ATOM 984 O O . GLU A 1 119 ? -23.030 0.140 31.037 1.00 87.88 119 GLU A O 1
ATOM 989 N N . GLN A 1 120 ? -20.974 0.178 30.127 1.00 79.69 120 GLN A N 1
ATOM 990 C CA . GLN A 1 120 ? -20.409 -1.004 30.812 1.00 79.69 120 GLN A CA 1
ATOM 991 C C . GLN A 1 120 ? -21.339 -2.232 30.809 1.00 79.69 120 GLN A C 1
ATOM 993 O O . GLN A 1 120 ? -21.523 -2.903 31.825 1.00 79.69 120 GLN A O 1
ATOM 998 N N . SER A 1 121 ? -21.941 -2.514 29.656 1.00 81.19 121 SER A N 1
ATOM 999 C CA . SER A 1 121 ? -22.860 -3.634 29.459 1.00 81.19 121 SER A CA 1
ATOM 1000 C C . SER A 1 121 ? -22.137 -4.860 28.896 1.00 81.19 121 SER A C 1
ATOM 1002 O O . SER A 1 121 ? -21.402 -4.750 27.913 1.00 81.19 121 SER A O 1
ATOM 1004 N N . ASP A 1 122 ? -22.423 -6.050 29.436 1.00 76.06 122 ASP A N 1
ATOM 1005 C CA . ASP A 1 122 ? -21.909 -7.333 28.918 1.00 76.06 122 ASP A CA 1
ATOM 1006 C C . ASP A 1 122 ? -22.281 -7.555 27.438 1.00 76.06 122 ASP A C 1
ATOM 1008 O O . ASP A 1 122 ? -21.533 -8.155 26.665 1.00 76.06 122 ASP A O 1
ATOM 1012 N N . ARG A 1 123 ? -23.439 -7.031 27.008 1.00 77.75 123 ARG A N 1
ATOM 1013 C CA . ARG A 1 123 ? -23.880 -7.098 25.606 1.00 77.75 123 ARG A CA 1
ATOM 1014 C C . ARG A 1 123 ? -22.972 -6.283 24.684 1.00 77.75 123 ARG A C 1
ATOM 1016 O O . ARG A 1 123 ? -22.747 -6.677 23.541 1.00 77.75 123 ARG A O 1
ATOM 1023 N N . ASP A 1 124 ? -22.461 -5.159 25.168 1.00 80.75 124 ASP A N 1
ATOM 1024 C CA . ASP A 1 124 ? -21.602 -4.275 24.385 1.00 80.75 124 ASP A CA 1
ATOM 1025 C C . ASP A 1 124 ? -20.172 -4.819 24.299 1.00 80.75 124 ASP A C 1
ATOM 1027 O O . ASP A 1 124 ? -19.496 -4.595 23.295 1.00 80.75 124 ASP A O 1
ATOM 1031 N N . GLU A 1 125 ? -19.733 -5.603 25.291 1.00 84.88 125 GLU A N 1
ATOM 1032 C CA . GLU A 1 125 ? -18.460 -6.330 25.238 1.00 84.88 125 GLU A CA 1
ATOM 1033 C C . GLU A 1 125 ? -18.450 -7.372 24.105 1.00 84.88 125 GLU A C 1
ATOM 1035 O O . GLU A 1 125 ? -17.493 -7.437 23.327 1.00 84.88 125 GLU A O 1
ATOM 1040 N N . GLU A 1 126 ? -19.535 -8.139 23.941 1.00 87.50 126 GLU A N 1
ATOM 1041 C CA . GLU A 1 126 ? -19.668 -9.107 22.842 1.00 87.50 126 GLU A CA 1
ATOM 1042 C C . GLU A 1 126 ? -19.669 -8.410 21.470 1.00 87.50 126 GLU A C 1
ATOM 1044 O O . GLU A 1 126 ? -18.973 -8.835 20.541 1.00 87.50 126 GLU A O 1
ATOM 1049 N N . VAL A 1 127 ? -20.396 -7.293 21.346 1.00 87.56 127 VAL A N 1
ATOM 1050 C CA . VAL A 1 127 ? -20.422 -6.476 20.121 1.00 87.56 127 VAL A CA 1
ATOM 1051 C C . VAL A 1 127 ? -19.031 -5.928 19.793 1.00 87.56 127 VAL A C 1
ATOM 1053 O O . VAL A 1 127 ? -18.613 -5.978 18.632 1.00 87.56 127 VAL A O 1
ATOM 1056 N N . LEU A 1 128 ? -18.288 -5.459 20.800 1.00 90.44 128 LEU A N 1
ATOM 1057 C CA . LEU A 1 128 ? -16.917 -4.981 20.634 1.00 90.44 128 LEU A CA 1
ATOM 1058 C C . LEU A 1 128 ? -15.988 -6.103 20.148 1.00 90.44 128 LEU A C 1
ATOM 1060 O O . LEU A 1 128 ? -15.200 -5.897 19.222 1.00 90.44 128 LEU A O 1
ATOM 1064 N N . GLY A 1 129 ? -16.103 -7.299 20.734 1.00 91.12 129 GLY A N 1
ATOM 1065 C CA . GLY A 1 129 ? -15.349 -8.484 20.321 1.00 91.12 129 GLY A CA 1
ATOM 1066 C C . GLY A 1 129 ? -15.583 -8.834 18.849 1.00 91.12 129 GLY A C 1
ATOM 1067 O O . GLY A 1 129 ? -14.629 -8.950 18.075 1.00 91.12 129 GLY A O 1
ATOM 1068 N N . LEU A 1 130 ? -16.850 -8.891 18.426 1.00 92.12 130 LEU A N 1
ATOM 1069 C CA . LEU A 1 130 ? -17.222 -9.142 17.030 1.00 92.12 130 LEU A CA 1
ATOM 1070 C C . LEU A 1 130 ? -16.688 -8.064 16.076 1.00 92.12 130 LEU A C 1
ATOM 1072 O O . LEU A 1 130 ? -16.246 -8.378 14.967 1.00 92.12 130 LEU A O 1
ATOM 1076 N N . ALA A 1 131 ? -16.701 -6.795 16.490 1.00 92.25 131 ALA A N 1
ATOM 1077 C CA . ALA A 1 131 ? -16.175 -5.696 15.688 1.00 92.25 131 ALA A CA 1
ATOM 1078 C C . ALA A 1 131 ? -14.650 -5.797 15.498 1.00 92.25 131 ALA A C 1
ATOM 1080 O O . ALA A 1 131 ? -14.152 -5.594 14.386 1.00 92.25 131 ALA A O 1
ATOM 1081 N N . VAL A 1 132 ? -13.908 -6.176 16.545 1.00 94.06 132 VAL A N 1
ATOM 1082 C CA . VAL A 1 132 ? -12.458 -6.426 16.468 1.00 94.06 132 VAL A CA 1
ATOM 1083 C C . VAL A 1 132 ? -12.144 -7.602 15.541 1.00 94.06 132 VAL A C 1
ATOM 1085 O O . VAL A 1 132 ? -11.229 -7.505 14.717 1.00 94.06 132 VAL A O 1
ATOM 1088 N N . ASP A 1 133 ? -12.902 -8.693 15.628 1.00 95.75 133 ASP A N 1
ATOM 1089 C CA . ASP A 1 133 ? -12.695 -9.868 14.777 1.00 95.75 133 ASP A CA 1
ATOM 1090 C C . ASP A 1 133 ? -13.000 -9.580 13.305 1.00 95.75 133 ASP A C 1
ATOM 1092 O O . ASP A 1 133 ? -12.243 -9.987 12.419 1.00 95.75 133 ASP A O 1
ATOM 1096 N N . ASN A 1 134 ? -14.066 -8.825 13.028 1.00 93.75 134 ASN A N 1
ATOM 1097 C CA . ASN A 1 134 ? -14.375 -8.364 11.676 1.00 93.75 134 ASN A CA 1
ATOM 1098 C C . ASN A 1 134 ? -13.259 -7.465 11.128 1.00 93.75 134 ASN A C 1
ATOM 1100 O O . ASN A 1 134 ? -12.793 -7.688 10.011 1.00 93.75 134 ASN A O 1
ATOM 1104 N N . PHE A 1 135 ? -12.763 -6.520 11.933 1.00 94.00 135 PHE A N 1
ATOM 1105 C CA . PHE A 1 135 ? -11.651 -5.650 11.547 1.00 94.00 135 PHE A CA 1
ATOM 1106 C C . PHE A 1 135 ? -10.394 -6.450 11.176 1.00 94.00 135 PHE A C 1
ATOM 1108 O O . PHE A 1 135 ? -9.771 -6.193 10.145 1.00 94.00 135 PHE A O 1
ATOM 1115 N N . ARG A 1 136 ? -10.032 -7.457 11.983 1.00 94.94 136 ARG A N 1
ATOM 1116 C CA . ARG A 1 136 ? -8.887 -8.340 11.703 1.00 94.94 136 ARG A CA 1
ATOM 1117 C C . ARG A 1 136 ? -9.082 -9.148 10.425 1.00 94.94 136 ARG A C 1
ATOM 1119 O O . ARG A 1 136 ? -8.179 -9.190 9.596 1.00 94.94 136 ARG A O 1
ATOM 1126 N N . ARG A 1 137 ? -10.264 -9.739 10.236 1.00 95.50 137 ARG A N 1
ATOM 1127 C CA . ARG A 1 137 ? -10.583 -10.537 9.042 1.00 95.50 137 ARG A CA 1
ATOM 1128 C C . ARG A 1 137 ? -10.469 -9.715 7.759 1.00 95.50 137 ARG A C 1
ATOM 1130 O O . ARG A 1 137 ? -10.003 -10.221 6.738 1.00 95.50 137 ARG A O 1
ATOM 1137 N N . GLU A 1 138 ? -10.887 -8.456 7.799 1.00 93.50 138 GLU A N 1
ATOM 1138 C CA . GLU A 1 138 ? -10.777 -7.541 6.663 1.00 93.50 138 GLU A CA 1
ATOM 1139 C C . GLU A 1 138 ? -9.323 -7.151 6.368 1.00 93.50 138 GLU A C 1
ATOM 1141 O O . GLU A 1 138 ? -8.921 -7.170 5.201 1.00 93.50 138 GLU A O 1
ATOM 1146 N N . ASP A 1 139 ? -8.518 -6.868 7.401 1.00 94.38 139 ASP A N 1
ATOM 1147 C CA . ASP A 1 139 ? -7.074 -6.635 7.253 1.00 94.38 139 ASP A CA 1
ATOM 1148 C C . ASP A 1 139 ? -6.385 -7.879 6.643 1.00 94.38 139 ASP A C 1
ATOM 1150 O O . ASP A 1 139 ? -5.635 -7.758 5.671 1.00 94.38 139 ASP A O 1
ATOM 1154 N N . ASP A 1 140 ? -6.695 -9.085 7.124 1.00 96.44 140 ASP A N 1
ATOM 1155 C CA . ASP A 1 140 ? -6.139 -10.340 6.596 1.00 96.44 140 ASP A CA 1
ATOM 1156 C C . ASP A 1 140 ? -6.537 -10.594 5.136 1.00 96.44 140 ASP A C 1
ATOM 1158 O O . ASP A 1 140 ? -5.700 -10.976 4.310 1.00 96.44 140 ASP A O 1
ATOM 1162 N N . THR A 1 141 ? -7.802 -10.338 4.796 1.00 95.81 141 THR A N 1
ATOM 1163 C CA . THR A 1 141 ? -8.322 -10.478 3.428 1.00 95.81 141 THR A CA 1
ATOM 1164 C C . THR A 1 141 ? -7.599 -9.534 2.473 1.00 95.81 141 THR A C 1
ATOM 1166 O O . THR A 1 141 ? -7.176 -9.943 1.386 1.00 95.81 141 THR A O 1
ATOM 1169 N N . PHE A 1 142 ? -7.392 -8.284 2.895 1.00 95.75 142 PHE A N 1
ATOM 1170 C CA . PHE A 1 142 ? -6.608 -7.321 2.136 1.00 95.75 142 PHE A CA 1
ATOM 1171 C C . PHE A 1 142 ? -5.174 -7.816 1.915 1.00 95.75 142 PHE A C 1
ATOM 1173 O O . PHE A 1 142 ? -4.719 -7.868 0.770 1.00 95.75 142 PHE A O 1
ATOM 1180 N N . TRP A 1 143 ? -4.471 -8.232 2.973 1.00 94.81 143 TRP A N 1
ATOM 1181 C CA . TRP A 1 143 ? -3.078 -8.677 2.864 1.00 94.81 143 TRP A CA 1
ATOM 1182 C C . TRP A 1 143 ? -2.916 -9.964 2.055 1.00 94.81 143 TRP A C 1
ATOM 1184 O O . TRP A 1 143 ? -1.877 -10.164 1.424 1.00 94.81 143 TRP A O 1
ATOM 1194 N N . ALA A 1 144 ? -3.915 -10.846 2.044 1.00 96.31 144 ALA A N 1
ATOM 1195 C CA . ALA A 1 144 ? -3.929 -12.011 1.166 1.00 96.31 144 ALA A CA 1
ATOM 1196 C C . ALA A 1 144 ? -4.023 -11.596 -0.314 1.00 96.31 144 ALA A C 1
ATOM 1198 O O . ALA A 1 144 ? -3.231 -12.057 -1.139 1.00 96.31 144 ALA A O 1
ATOM 1199 N N . GLY A 1 145 ? -4.939 -10.679 -0.646 1.00 96.31 145 GLY A N 1
ATOM 1200 C CA . GLY A 1 145 ? -5.090 -10.153 -2.006 1.00 96.31 145 GLY A CA 1
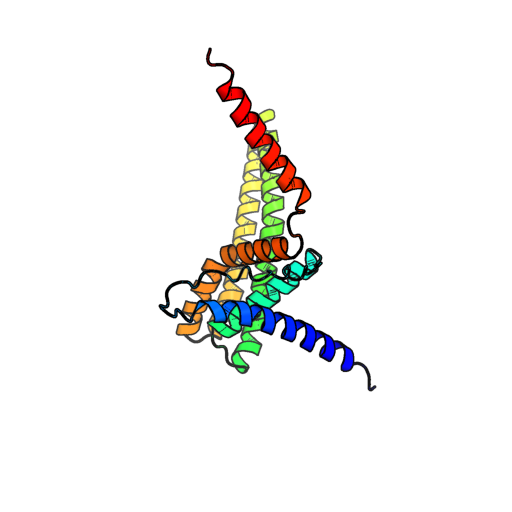ATOM 1201 C C . GLY A 1 145 ? -3.870 -9.358 -2.478 1.00 96.31 145 GLY A C 1
ATOM 1202 O O . GLY A 1 145 ? -3.399 -9.555 -3.598 1.00 96.31 145 GLY A O 1
ATOM 1203 N N . TYR A 1 146 ? -3.326 -8.508 -1.603 1.00 94.81 146 TYR A N 1
ATOM 1204 C CA . TYR A 1 146 ? -2.131 -7.711 -1.869 1.00 94.81 146 TYR A CA 1
ATOM 1205 C C . TYR A 1 146 ? -0.926 -8.607 -2.187 1.00 94.81 146 TYR A C 1
ATOM 1207 O O . TYR A 1 146 ? -0.315 -8.466 -3.247 1.00 94.81 146 TYR A O 1
ATOM 1215 N N . ARG A 1 147 ? -0.646 -9.599 -1.327 1.00 95.75 147 ARG A N 1
ATOM 1216 C CA . ARG A 1 147 ? 0.471 -10.540 -1.517 1.00 95.75 147 ARG A CA 1
ATOM 1217 C C . ARG A 1 147 ? 0.357 -11.343 -2.805 1.00 95.75 147 ARG A C 1
ATOM 1219 O O . ARG A 1 147 ? 1.369 -11.609 -3.443 1.00 95.75 147 ARG A O 1
ATOM 1226 N N . LYS A 1 148 ? -0.857 -11.713 -3.220 1.00 97.31 148 LYS A N 1
ATOM 1227 C CA . LYS A 1 148 ? -1.060 -12.431 -4.484 1.00 97.31 148 LYS A CA 1
ATOM 1228 C C . LYS A 1 148 ? -0.542 -11.622 -5.679 1.00 97.31 148 LYS A C 1
ATOM 1230 O O . LYS A 1 148 ? 0.229 -12.141 -6.480 1.00 97.31 148 LYS A O 1
ATOM 1235 N N . ILE A 1 149 ? -0.932 -10.352 -5.774 1.00 96.44 149 ILE A N 1
ATOM 1236 C CA . ILE A 1 149 ? -0.522 -9.478 -6.884 1.00 96.44 149 ILE A CA 1
ATOM 1237 C C . ILE A 1 149 ? 0.962 -9.123 -6.775 1.00 96.44 149 ILE A C 1
ATOM 1239 O O . ILE A 1 149 ? 1.652 -9.050 -7.787 1.00 96.44 149 ILE A O 1
ATOM 1243 N N . GLU A 1 150 ? 1.471 -8.938 -5.559 1.00 95.62 150 GLU A N 1
ATOM 1244 C CA . GLU A 1 150 ? 2.893 -8.699 -5.323 1.00 95.62 150 GLU A CA 1
ATOM 1245 C C . GLU A 1 150 ? 3.755 -9.871 -5.810 1.00 95.62 150 GLU A C 1
ATOM 1247 O O . GLU A 1 150 ? 4.735 -9.654 -6.517 1.00 95.62 150 GLU A O 1
ATOM 1252 N N . VAL A 1 151 ? 3.364 -11.117 -5.529 1.00 96.94 151 VAL A N 1
ATOM 1253 C CA . VAL A 1 151 ? 4.058 -12.307 -6.051 1.00 96.94 151 VAL A CA 1
ATOM 1254 C C . VAL A 1 151 ? 4.026 -12.342 -7.580 1.00 96.94 151 VAL A C 1
ATOM 1256 O O . VAL A 1 151 ? 5.052 -12.603 -8.209 1.00 96.94 151 VAL A O 1
ATOM 1259 N N . GLU A 1 152 ? 2.875 -12.041 -8.188 1.00 96.56 152 GLU A N 1
ATOM 1260 C CA . GLU A 1 152 ? 2.745 -11.954 -9.646 1.00 96.56 152 GLU A CA 1
ATOM 1261 C C . GLU A 1 152 ? 3.625 -10.847 -10.244 1.00 96.56 152 GLU A C 1
ATOM 1263 O O . GLU A 1 152 ? 4.136 -11.017 -11.349 1.00 96.56 152 GLU A O 1
ATOM 1268 N N . LEU A 1 153 ? 3.795 -9.718 -9.551 1.00 95.69 153 LEU A N 1
ATOM 1269 C CA . LEU A 1 153 ? 4.669 -8.622 -9.970 1.00 95.69 153 LEU A CA 1
ATOM 1270 C C . LEU A 1 153 ? 6.135 -9.034 -9.867 1.00 95.69 153 LEU A C 1
ATOM 1272 O O . LEU A 1 153 ? 6.887 -8.883 -10.827 1.00 95.69 153 LEU A O 1
ATOM 1276 N N . LEU A 1 154 ? 6.537 -9.596 -8.726 1.00 96.06 154 LEU A N 1
ATOM 1277 C CA . LEU A 1 154 ? 7.905 -10.050 -8.498 1.00 96.06 154 LEU A CA 1
ATOM 1278 C C . LEU A 1 154 ? 8.310 -11.129 -9.506 1.00 96.06 154 LEU A C 1
ATOM 1280 O O . LEU A 1 154 ? 9.472 -11.182 -9.889 1.00 96.06 154 LEU A O 1
ATOM 1284 N N . ALA A 1 155 ? 7.388 -11.973 -9.972 1.00 96.88 155 ALA A N 1
ATOM 1285 C CA . ALA A 1 155 ? 7.681 -12.988 -10.984 1.00 96.88 155 ALA A CA 1
ATOM 1286 C C . ALA A 1 155 ? 8.220 -12.408 -12.311 1.00 96.88 155 ALA A C 1
ATOM 1288 O O . ALA A 1 155 ? 8.993 -13.087 -12.983 1.00 96.88 155 ALA A O 1
ATOM 1289 N N . ASP A 1 156 ? 7.876 -11.162 -12.655 1.00 95.88 156 ASP A N 1
ATOM 1290 C CA . ASP A 1 156 ? 8.354 -10.483 -13.872 1.00 95.88 156 ASP A CA 1
ATOM 1291 C C . ASP A 1 156 ? 9.702 -9.758 -13.689 1.00 95.88 156 ASP A C 1
ATOM 1293 O O . ASP A 1 156 ? 10.257 -9.205 -14.645 1.00 95.88 156 ASP A O 1
ATOM 1297 N N . LEU A 1 157 ? 10.234 -9.739 -12.464 1.00 95.88 157 LEU A N 1
ATOM 1298 C CA . LEU A 1 157 ? 11.454 -9.023 -12.105 1.00 95.88 157 LEU A CA 1
ATOM 1299 C C . LEU A 1 157 ? 12.654 -9.966 -11.971 1.00 95.88 157 LEU A C 1
ATOM 1301 O O . LEU A 1 157 ? 12.551 -11.086 -11.460 1.00 95.88 157 LEU A O 1
ATOM 1305 N N . ALA A 1 158 ? 13.833 -9.484 -12.363 1.00 96.00 158 ALA A N 1
ATOM 1306 C CA . ALA A 1 158 ? 15.099 -10.149 -12.082 1.00 96.00 158 ALA A CA 1
ATOM 1307 C C . ALA A 1 158 ? 15.432 -10.083 -10.576 1.00 96.00 158 ALA A C 1
ATOM 1309 O O . ALA A 1 158 ? 14.972 -9.171 -9.885 1.00 96.00 158 ALA A O 1
ATOM 1310 N N . PRO A 1 159 ? 16.256 -10.998 -10.028 1.00 96.31 159 PRO A N 1
ATOM 1311 C CA . PRO A 1 159 ? 16.571 -11.010 -8.597 1.00 96.31 159 PRO A CA 1
ATOM 1312 C C . PRO A 1 159 ? 17.058 -9.665 -8.016 1.00 96.31 159 PRO A C 1
ATOM 1314 O O . PRO A 1 159 ? 16.544 -9.286 -6.963 1.00 96.31 159 PRO A O 1
ATOM 1317 N N . PRO A 1 160 ? 17.944 -8.889 -8.679 1.00 95.44 160 PRO A N 1
ATOM 1318 C CA . PRO A 1 160 ? 18.327 -7.561 -8.183 1.00 95.44 160 PRO A CA 1
ATOM 1319 C C . PRO A 1 160 ? 17.145 -6.580 -8.131 1.00 95.44 160 PRO A C 1
ATOM 1321 O O . PRO A 1 160 ? 16.962 -5.874 -7.141 1.00 95.44 160 PRO A O 1
ATOM 1324 N N . GLN A 1 161 ? 16.287 -6.600 -9.155 1.00 95.75 161 GLN A N 1
ATOM 1325 C CA . GLN A 1 161 ? 15.091 -5.757 -9.240 1.00 95.75 161 GLN A CA 1
ATOM 1326 C C . GLN A 1 161 ? 14.070 -6.110 -8.148 1.00 95.75 161 GLN A C 1
ATOM 1328 O O . GLN A 1 161 ? 13.425 -5.221 -7.604 1.00 95.75 161 GLN A O 1
ATOM 1333 N N . LYS A 1 162 ? 13.946 -7.389 -7.766 1.00 95.69 162 LYS A N 1
ATOM 1334 C CA . LYS A 1 162 ? 13.083 -7.809 -6.645 1.00 95.69 162 LYS A CA 1
ATOM 1335 C C . LYS A 1 162 ? 13.523 -7.182 -5.325 1.00 95.69 162 LYS A C 1
ATOM 1337 O O . LYS A 1 162 ? 12.686 -6.704 -4.568 1.00 95.69 162 LYS A O 1
ATOM 1342 N N . ILE A 1 163 ? 14.827 -7.183 -5.048 1.00 93.50 163 ILE A N 1
ATOM 1343 C CA . ILE A 1 163 ? 15.371 -6.579 -3.824 1.00 93.50 163 ILE A CA 1
ATOM 1344 C C . ILE A 1 163 ? 15.094 -5.077 -3.835 1.00 93.50 163 ILE A C 1
ATOM 1346 O O . ILE A 1 163 ? 14.564 -4.547 -2.861 1.00 93.50 163 ILE A O 1
ATOM 1350 N N . GLN A 1 164 ? 15.380 -4.413 -4.956 1.00 93.75 164 GLN A N 1
ATOM 1351 C CA . GLN A 1 164 ? 15.133 -2.982 -5.093 1.00 93.75 164 GLN A CA 1
ATOM 1352 C C . GLN A 1 164 ? 13.647 -2.640 -4.934 1.00 93.75 164 GLN A C 1
ATOM 1354 O O . GLN A 1 164 ? 13.308 -1.681 -4.247 1.00 93.75 164 GLN A O 1
ATOM 1359 N N . TYR A 1 165 ? 12.751 -3.462 -5.481 1.00 93.31 165 TYR A N 1
ATOM 1360 C CA . TYR A 1 165 ? 11.311 -3.321 -5.289 1.00 93.31 165 TYR A CA 1
ATOM 1361 C C . TYR A 1 165 ? 10.925 -3.370 -3.804 1.00 93.31 165 TYR A C 1
ATOM 1363 O O . TYR A 1 165 ? 10.181 -2.507 -3.344 1.00 93.31 165 TYR A O 1
ATOM 1371 N N . LEU A 1 166 ? 11.452 -4.332 -3.037 1.00 91.00 166 LEU A N 1
ATOM 1372 C CA . LEU A 1 166 ? 11.154 -4.451 -1.604 1.00 91.00 166 LEU A CA 1
ATOM 1373 C C . LEU A 1 166 ? 11.652 -3.231 -0.815 1.00 91.00 166 LEU A C 1
ATOM 1375 O O . LEU A 1 166 ? 10.970 -2.766 0.100 1.00 91.00 166 LEU A O 1
ATOM 1379 N N . LEU A 1 167 ? 12.812 -2.682 -1.189 1.00 90.19 167 LEU A N 1
ATOM 1380 C CA . LEU A 1 167 ? 13.324 -1.442 -0.602 1.00 90.19 167 LEU A CA 1
ATOM 1381 C C . LEU A 1 167 ? 12.386 -0.267 -0.904 1.00 90.19 167 LEU A C 1
ATOM 1383 O O . LEU A 1 167 ? 11.959 0.422 0.026 1.00 90.19 167 LEU A O 1
ATOM 1387 N N . ILE A 1 168 ? 11.990 -0.094 -2.170 1.00 88.38 168 ILE A N 1
ATOM 1388 C CA . ILE A 1 168 ? 11.038 0.942 -2.597 1.00 88.38 168 ILE A CA 1
ATOM 1389 C C . ILE A 1 168 ? 9.720 0.821 -1.832 1.00 88.38 168 ILE A C 1
ATOM 1391 O O . ILE A 1 168 ? 9.221 1.826 -1.319 1.00 88.38 168 ILE A O 1
ATOM 1395 N N . ASP A 1 169 ? 9.157 -0.386 -1.737 1.00 86.12 169 ASP A N 1
ATOM 1396 C CA . ASP A 1 169 ? 7.870 -0.604 -1.081 1.00 86.12 169 ASP A CA 1
ATOM 1397 C C . ASP A 1 169 ? 7.922 -0.257 0.413 1.00 86.12 169 ASP A C 1
ATOM 1399 O O . ASP A 1 169 ? 7.053 0.463 0.917 1.00 86.12 169 ASP A O 1
ATOM 1403 N N . SER A 1 170 ? 8.998 -0.665 1.096 1.00 85.69 170 SER A N 1
ATOM 1404 C CA . SER A 1 170 ? 9.208 -0.378 2.521 1.00 85.69 170 SER A CA 1
ATOM 1405 C C . SER A 1 170 ? 9.271 1.126 2.829 1.00 85.69 170 SER A C 1
ATOM 1407 O O . SER A 1 170 ? 8.818 1.587 3.884 1.00 85.69 170 SER A O 1
ATOM 1409 N N . GLU A 1 171 ? 9.784 1.926 1.891 1.00 85.50 171 GLU A N 1
ATOM 1410 C CA . GLU A 1 171 ? 9.923 3.374 2.041 1.00 85.50 171 GLU A CA 1
ATOM 1411 C C . GLU A 1 171 ? 8.737 4.161 1.474 1.00 85.50 171 GLU A C 1
ATOM 1413 O O . GLU A 1 171 ? 8.568 5.351 1.784 1.00 85.50 171 GLU A O 1
ATOM 1418 N N . GLN A 1 172 ? 7.881 3.517 0.678 1.00 82.44 172 GLN A N 1
ATOM 1419 C CA . GLN A 1 172 ? 6.875 4.181 -0.141 1.00 82.44 172 GLN A CA 1
ATOM 1420 C C . GLN A 1 172 ? 5.915 5.049 0.676 1.00 82.44 172 GLN A C 1
ATOM 1422 O O . GLN A 1 172 ? 5.590 6.165 0.262 1.00 82.44 172 GLN A O 1
ATOM 1427 N N . GLY A 1 173 ? 5.488 4.588 1.856 1.00 75.88 173 GLY A N 1
ATOM 1428 C CA . GLY A 1 173 ? 4.594 5.355 2.729 1.00 75.88 173 GLY A CA 1
ATOM 1429 C C . GLY A 1 173 ? 5.221 6.667 3.216 1.00 75.88 173 GLY A C 1
ATOM 1430 O O . GLY A 1 173 ? 4.586 7.729 3.185 1.00 75.88 173 GLY A O 1
ATOM 1431 N N . ARG A 1 174 ? 6.502 6.625 3.608 1.00 82.81 174 ARG A N 1
ATOM 1432 C CA . ARG A 1 174 ? 7.257 7.809 4.050 1.00 82.81 174 ARG A CA 1
ATOM 1433 C C . ARG A 1 174 ? 7.549 8.736 2.874 1.00 82.81 174 ARG A C 1
ATOM 1435 O O . ARG A 1 174 ? 7.331 9.944 2.993 1.00 82.81 174 ARG A O 1
ATOM 1442 N N . ARG A 1 175 ? 7.990 8.183 1.741 1.00 81.94 175 ARG A N 1
ATOM 1443 C CA . ARG A 1 175 ? 8.290 8.928 0.509 1.00 81.94 175 ARG A CA 1
ATOM 1444 C C . ARG A 1 175 ? 7.055 9.644 -0.027 1.00 81.94 175 ARG A C 1
ATOM 1446 O O . ARG A 1 175 ? 7.098 10.856 -0.215 1.00 81.94 175 ARG A O 1
ATOM 1453 N N . THR A 1 176 ? 5.935 8.935 -0.156 1.00 82.75 176 THR A N 1
ATOM 1454 C CA . THR A 1 176 ? 4.658 9.497 -0.620 1.00 82.75 176 THR A CA 1
ATOM 1455 C C . THR A 1 176 ? 4.169 10.599 0.316 1.00 82.75 176 THR A C 1
ATOM 1457 O O . THR A 1 176 ? 3.785 11.672 -0.141 1.00 82.75 176 THR A O 1
ATOM 1460 N N . SER A 1 177 ? 4.258 10.398 1.635 1.00 82.44 177 SER A N 1
ATOM 1461 C CA . SER A 1 177 ? 3.870 11.429 2.607 1.00 82.44 177 SER A CA 1
ATOM 1462 C C . SER A 1 177 ? 4.724 12.695 2.498 1.00 82.44 177 SER A C 1
ATOM 1464 O O . SER A 1 177 ? 4.195 13.806 2.572 1.00 82.44 177 SER A O 1
ATOM 1466 N N . ARG A 1 178 ? 6.045 12.552 2.323 1.00 84.50 178 ARG A N 1
ATOM 1467 C CA . ARG A 1 178 ? 6.951 13.690 2.095 1.00 84.50 178 ARG A CA 1
ATOM 1468 C C . ARG A 1 178 ? 6.610 14.401 0.791 1.00 84.50 178 ARG A C 1
ATOM 1470 O O . ARG A 1 178 ? 6.506 15.622 0.793 1.00 84.50 178 ARG A O 1
ATOM 1477 N N . LEU A 1 179 ? 6.374 13.645 -0.278 1.00 84.69 179 LEU A N 1
ATOM 1478 C CA . LEU A 1 179 ? 6.018 14.178 -1.588 1.00 84.69 179 LEU A CA 1
ATOM 1479 C C . LEU A 1 179 ? 4.723 14.998 -1.531 1.00 84.69 179 LEU A C 1
ATOM 1481 O O . LEU A 1 179 ? 4.716 16.151 -1.949 1.00 84.69 179 LEU A O 1
ATOM 1485 N N . VAL A 1 180 ? 3.665 14.454 -0.923 1.00 85.06 180 VAL A N 1
ATOM 1486 C CA . VAL A 1 180 ? 2.386 15.156 -0.722 1.00 85.06 180 VAL A CA 1
ATOM 1487 C C . VAL A 1 180 ? 2.583 16.443 0.079 1.00 85.06 180 VAL A C 1
ATOM 1489 O O . VAL A 1 180 ? 2.058 17.484 -0.305 1.00 85.06 180 VAL A O 1
ATOM 1492 N N . LYS A 1 181 ? 3.354 16.412 1.176 1.00 84.75 181 LYS A N 1
ATOM 1493 C CA . LYS A 1 181 ? 3.638 17.615 1.979 1.00 84.75 181 LYS A CA 1
ATOM 1494 C C . LYS A 1 181 ? 4.383 18.678 1.173 1.00 84.75 181 LYS A C 1
ATOM 1496 O O . LYS A 1 181 ? 4.009 19.847 1.229 1.00 84.75 181 LYS A O 1
ATOM 1501 N N . THR A 1 182 ? 5.409 18.278 0.426 1.00 83.75 182 THR A N 1
ATOM 1502 C CA . THR A 1 182 ? 6.190 19.183 -0.424 1.00 83.75 182 THR A CA 1
ATOM 1503 C C . THR A 1 182 ? 5.314 19.810 -1.498 1.00 83.75 182 THR A C 1
ATOM 1505 O O . THR A 1 182 ? 5.284 21.031 -1.618 1.00 83.75 182 THR A O 1
ATOM 1508 N N . LEU A 1 183 ? 4.546 18.997 -2.223 1.00 81.44 183 LEU A N 1
ATOM 1509 C CA . LEU A 1 183 ? 3.661 19.482 -3.274 1.00 81.44 183 LEU A CA 1
ATOM 1510 C C . LEU A 1 183 ? 2.555 20.383 -2.710 1.00 81.44 183 LEU A C 1
ATOM 1512 O O . LEU A 1 183 ? 2.307 21.437 -3.277 1.00 81.44 183 LEU A O 1
ATOM 1516 N N . ARG A 1 184 ? 1.955 20.059 -1.554 1.00 83.81 184 ARG A N 1
ATOM 1517 C CA . ARG A 1 184 ? 0.992 20.953 -0.878 1.00 83.81 184 ARG A CA 1
ATOM 1518 C C . ARG A 1 184 ? 1.604 22.291 -0.486 1.00 83.81 184 ARG A C 1
ATOM 1520 O O . ARG A 1 184 ? 0.948 23.312 -0.647 1.00 83.81 184 ARG A O 1
ATOM 1527 N N . ARG A 1 185 ? 2.846 22.295 0.006 1.00 82.81 185 ARG A N 1
ATOM 1528 C CA . ARG A 1 185 ? 3.560 23.526 0.375 1.00 82.81 185 ARG A CA 1
ATOM 1529 C C . ARG A 1 185 ? 3.821 24.419 -0.838 1.00 82.81 185 ARG A C 1
ATOM 1531 O O . ARG A 1 185 ? 3.693 25.629 -0.723 1.00 82.81 185 ARG A O 1
ATOM 1538 N N . ILE A 1 186 ? 4.182 23.825 -1.974 1.00 80.88 186 ILE A N 1
ATOM 1539 C CA . ILE A 1 186 ? 4.381 24.550 -3.240 1.00 80.88 186 ILE A CA 1
ATOM 1540 C C . ILE A 1 186 ? 3.034 25.043 -3.787 1.00 80.88 186 ILE A C 1
ATOM 1542 O O . ILE A 1 186 ? 2.926 26.152 -4.296 1.00 80.88 186 ILE A O 1
ATOM 1546 N N . ASN A 1 187 ? 1.991 24.226 -3.652 1.00 78.25 187 ASN A N 1
ATOM 1547 C CA . ASN A 1 187 ? 0.658 24.511 -4.163 1.00 78.25 187 ASN A CA 1
ATOM 1548 C C . ASN A 1 187 ? -0.096 25.587 -3.359 1.00 78.25 187 ASN A C 1
ATOM 1550 O O . ASN A 1 187 ? -0.891 26.339 -3.910 1.00 78.25 187 ASN A O 1
ATOM 1554 N N . ARG A 1 188 ? 0.145 25.667 -2.048 1.00 73.38 188 ARG A N 1
ATOM 1555 C CA . ARG A 1 188 ? -0.387 26.704 -1.156 1.00 73.38 188 ARG A CA 1
ATOM 1556 C C . ARG A 1 188 ? 0.754 27.243 -0.292 1.00 73.38 188 ARG A C 1
ATOM 1558 O O . ARG A 1 188 ? 0.897 26.804 0.855 1.00 73.38 188 ARG A O 1
ATOM 1565 N N . PRO A 1 189 ? 1.595 28.146 -0.825 1.00 61.75 189 PRO A N 1
ATOM 1566 C CA . PRO A 1 189 ? 2.638 28.763 -0.023 1.00 61.75 189 PRO A CA 1
ATOM 1567 C C . PRO A 1 189 ? 1.992 29.523 1.147 1.00 61.75 189 PRO A C 1
ATOM 1569 O O . PRO A 1 189 ? 0.920 30.113 0.977 1.00 61.75 189 PRO A O 1
ATOM 1572 N N . PRO A 1 190 ? 2.595 29.493 2.348 1.00 56.97 190 PRO A N 1
ATOM 1573 C CA . PRO A 1 190 ? 2.070 30.232 3.489 1.00 56.97 190 PRO A CA 1
ATOM 1574 C C . PRO A 1 190 ? 1.955 31.713 3.122 1.00 56.97 190 PRO A C 1
ATOM 1576 O O . PRO A 1 190 ? 2.910 32.306 2.616 1.00 56.97 190 PRO A O 1
ATOM 1579 N N . GLN A 1 191 ? 0.781 32.303 3.359 1.00 53.56 191 GLN A N 1
ATOM 1580 C CA . GLN A 1 191 ? 0.589 33.726 3.116 1.00 53.56 191 GLN A CA 1
ATOM 1581 C C . GLN A 1 191 ? 1.504 34.525 4.062 1.00 53.56 191 GLN A C 1
ATOM 1583 O O . GLN A 1 191 ? 1.499 34.271 5.271 1.00 53.56 191 GLN A O 1
ATOM 1588 N N . PRO A 1 192 ? 2.303 35.478 3.548 1.00 56.34 192 PRO A N 1
ATOM 1589 C CA . PRO A 1 192 ? 3.299 36.204 4.340 1.00 56.34 192 PRO A CA 1
ATOM 1590 C C . PRO A 1 192 ? 2.695 37.104 5.433 1.00 56.34 192 PRO A C 1
ATOM 1592 O O . PRO A 1 192 ? 3.423 37.552 6.318 1.00 56.34 192 PRO A O 1
ATOM 1595 N N . GLU A 1 193 ? 1.384 37.350 5.411 1.00 51.50 193 GLU A N 1
ATOM 1596 C CA . GLU A 1 193 ? 0.699 38.224 6.372 1.00 51.50 193 GLU A CA 1
ATOM 1597 C C . GLU A 1 193 ? 0.551 37.581 7.765 1.00 51.50 193 GLU A C 1
ATOM 1599 O O . GLU A 1 193 ? 0.766 38.258 8.766 1.00 51.50 193 GLU A O 1
ATOM 1604 N N . LEU A 1 194 ? 0.370 36.256 7.854 1.00 48.34 194 LEU A N 1
ATOM 1605 C CA . LEU A 1 194 ? 0.280 35.525 9.135 1.00 48.34 194 LEU A CA 1
ATOM 1606 C C . LEU A 1 194 ? 1.637 35.319 9.832 1.00 48.34 194 LEU A C 1
ATOM 1608 O O . LEU A 1 194 ? 1.705 35.065 11.034 1.00 48.34 194 LEU A O 1
ATOM 1612 N N . ILE A 1 195 ? 2.744 35.431 9.093 1.00 51.28 195 ILE A N 1
ATOM 1613 C CA . ILE A 1 195 ? 4.095 35.307 9.661 1.00 51.28 195 ILE A CA 1
ATOM 1614 C C . ILE A 1 195 ? 4.482 36.601 10.397 1.00 51.28 195 ILE A C 1
ATOM 1616 O O . ILE A 1 195 ? 5.208 36.548 11.389 1.00 51.28 195 ILE A O 1
ATOM 1620 N N . ARG A 1 196 ? 3.963 37.762 9.968 1.00 49.78 196 ARG A N 1
ATOM 1621 C CA . ARG A 1 196 ? 4.201 39.042 10.654 1.00 49.78 196 ARG A CA 1
ATOM 1622 C C . ARG A 1 196 ? 3.518 39.106 12.021 1.00 49.78 196 ARG A C 1
ATOM 1624 O O . ARG A 1 196 ? 4.133 39.602 12.960 1.00 49.78 196 ARG A O 1
ATOM 1631 N N . GLU A 1 197 ? 2.321 38.541 12.161 1.00 45.81 197 GLU A N 1
ATOM 1632 C CA . GLU A 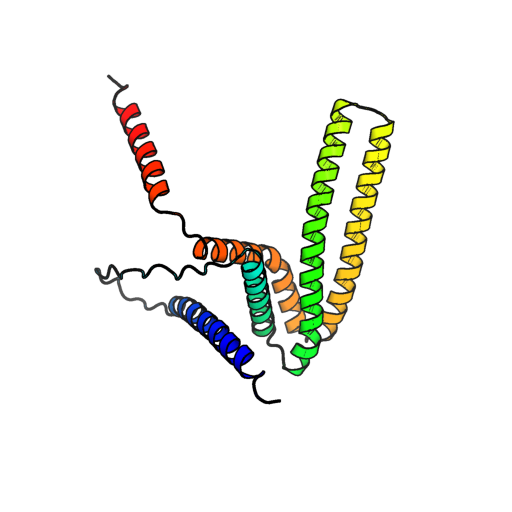1 197 ? 1.614 38.483 13.449 1.00 45.81 197 GLU A CA 1
ATOM 1633 C C . GLU A 1 197 ? 2.302 37.536 14.447 1.00 45.81 197 GLU A C 1
ATOM 1635 O O . GLU A 1 197 ? 2.506 37.900 15.602 1.00 45.81 197 GLU A O 1
ATOM 1640 N N . ALA A 1 198 ? 2.789 36.373 13.995 1.00 50.66 198 ALA A N 1
ATOM 1641 C CA . ALA A 1 198 ? 3.486 35.418 14.866 1.00 50.66 198 ALA A CA 1
ATOM 1642 C C . ALA A 1 198 ? 4.862 35.909 15.371 1.00 50.66 198 ALA A C 1
ATOM 1644 O O . ALA A 1 198 ? 5.349 35.443 16.405 1.00 50.66 198 ALA A O 1
ATOM 1645 N N . HIS A 1 199 ? 5.507 36.833 14.649 1.00 49.66 199 HIS A N 1
ATOM 1646 C CA . HIS A 1 199 ? 6.742 37.488 15.096 1.00 49.66 199 HIS A CA 1
ATOM 1647 C C . HIS A 1 199 ? 6.473 38.710 15.986 1.00 49.66 199 HIS A C 1
ATOM 1649 O O . HIS A 1 199 ? 7.208 38.911 16.952 1.00 49.66 199 HIS A O 1
ATOM 1655 N N . ALA A 1 200 ? 5.397 39.464 15.737 1.00 51.84 200 ALA A N 1
ATOM 1656 C CA . ALA A 1 200 ? 4.990 40.575 16.599 1.00 51.84 200 ALA A CA 1
ATOM 1657 C C . ALA A 1 200 ? 4.611 40.107 18.018 1.00 51.84 200 ALA A C 1
ATOM 1659 O O . ALA A 1 200 ? 4.929 40.777 19.002 1.00 51.84 200 ALA A O 1
ATOM 1660 N N . ASP A 1 201 ? 3.999 38.928 18.142 1.00 49.81 201 ASP A N 1
ATOM 1661 C CA . ASP A 1 201 ? 3.574 38.390 19.440 1.00 49.81 201 ASP A CA 1
ATOM 1662 C C . ASP A 1 201 ? 4.758 37.865 20.282 1.00 49.81 201 ASP A C 1
ATOM 1664 O O . ASP A 1 201 ? 4.779 37.985 21.509 1.00 49.81 201 ASP A O 1
ATOM 1668 N N . LYS A 1 202 ? 5.823 37.373 19.630 1.00 52.09 202 LYS A N 1
ATOM 1669 C CA . LYS A 1 202 ? 7.059 36.947 20.315 1.00 52.09 202 LYS A CA 1
ATOM 1670 C C . LYS A 1 202 ? 7.895 38.120 20.830 1.00 52.09 202 LYS A C 1
ATOM 1672 O O . LYS A 1 202 ? 8.424 38.036 21.940 1.00 52.09 202 LYS A O 1
ATOM 1677 N N . ASP A 1 203 ? 7.966 39.217 20.081 1.00 51.03 203 ASP A N 1
ATOM 1678 C CA . ASP A 1 203 ? 8.665 40.432 20.527 1.00 51.03 203 ASP A CA 1
ATOM 1679 C C . ASP A 1 203 ? 7.903 41.145 21.660 1.00 51.03 203 ASP A C 1
ATOM 1681 O O . ASP A 1 203 ? 8.508 41.750 22.549 1.00 51.03 203 ASP A O 1
ATOM 1685 N N . SER A 1 204 ? 6.574 41.006 21.689 1.00 53.12 204 SER A N 1
ATOM 1686 C CA . SER A 1 204 ? 5.718 41.536 22.758 1.00 53.12 204 SER A CA 1
ATOM 1687 C C . SER A 1 204 ? 5.893 40.779 24.083 1.00 53.12 204 SER A C 1
ATOM 1689 O O . SER A 1 204 ? 5.893 41.398 25.147 1.00 53.12 204 SER A O 1
ATOM 1691 N N . GLN A 1 205 ? 6.125 39.460 24.037 1.00 51.16 205 GLN A N 1
ATOM 1692 C CA . GLN A 1 205 ? 6.389 38.642 25.230 1.00 51.16 205 GLN A CA 1
ATOM 1693 C C . GLN A 1 205 ? 7.808 38.807 25.797 1.00 51.16 205 GLN A C 1
ATOM 1695 O O . GLN A 1 205 ? 8.000 38.684 27.005 1.00 51.16 205 GLN A O 1
ATOM 1700 N N . GLN A 1 206 ? 8.814 39.132 24.978 1.00 51.69 206 GLN A N 1
ATOM 1701 C CA . GLN A 1 206 ? 10.158 39.428 25.499 1.00 51.69 206 GLN A CA 1
ATOM 1702 C C . GLN A 1 206 ? 10.239 40.795 26.191 1.00 51.69 206 GLN A C 1
ATOM 1704 O O . GLN A 1 206 ? 11.038 40.977 27.111 1.00 51.69 206 GLN A O 1
ATOM 1709 N N . LYS A 1 207 ? 9.388 41.752 25.801 1.00 51.03 207 LYS A N 1
ATOM 1710 C CA . LYS A 1 207 ? 9.378 43.093 26.398 1.00 51.03 207 LYS A CA 1
ATOM 1711 C C . LYS A 1 207 ? 8.677 43.161 27.756 1.00 51.03 207 LYS A C 1
ATOM 1713 O O . LYS A 1 207 ? 9.009 44.042 28.539 1.00 51.03 207 LYS A O 1
ATOM 1718 N N . THR A 1 208 ? 7.757 42.247 28.066 1.00 50.66 208 THR A N 1
ATOM 1719 C CA . THR A 1 208 ? 7.066 42.205 29.370 1.00 50.66 208 THR A CA 1
ATOM 1720 C C . THR A 1 208 ? 7.891 41.541 30.475 1.00 50.66 208 THR A C 1
ATOM 1722 O O . THR A 1 208 ? 7.722 41.885 31.643 1.00 50.66 208 THR A O 1
ATOM 1725 N N . VAL A 1 209 ? 8.842 40.662 30.138 1.00 51.78 209 VAL A N 1
ATOM 1726 C CA . VAL A 1 209 ? 9.747 40.043 31.129 1.00 51.78 209 VAL A CA 1
ATOM 1727 C C . VAL A 1 209 ? 10.829 41.024 31.610 1.00 51.78 209 VAL A C 1
ATOM 1729 O O . VAL A 1 209 ? 11.273 40.943 32.752 1.00 51.78 209 VAL A O 1
ATOM 1732 N N . ALA A 1 210 ? 11.218 42.005 30.788 1.00 51.53 210 ALA A N 1
ATOM 1733 C CA . ALA A 1 210 ? 12.272 42.965 31.129 1.00 51.53 210 ALA A CA 1
ATOM 1734 C C . ALA A 1 210 ? 11.828 44.105 32.074 1.00 51.53 210 ALA A C 1
ATOM 1736 O O . ALA A 1 210 ? 12.683 44.785 32.639 1.00 51.53 210 ALA A O 1
ATOM 1737 N N . THR A 1 211 ? 10.523 44.321 32.276 1.00 52.72 211 THR A N 1
ATOM 1738 C CA . THR A 1 211 ? 9.991 45.436 33.092 1.00 52.72 211 THR A CA 1
ATOM 1739 C C . THR A 1 211 ? 9.419 45.022 34.448 1.00 52.72 211 THR A C 1
ATOM 1741 O O . THR A 1 211 ? 9.055 45.896 35.226 1.00 52.72 211 THR A O 1
ATOM 1744 N N . SER A 1 212 ? 9.370 43.725 34.771 1.00 45.31 212 SER A N 1
ATOM 1745 C CA . SER A 1 212 ? 8.883 43.227 36.074 1.00 45.31 212 SER A CA 1
ATOM 1746 C C . SER A 1 212 ? 9.998 43.009 37.112 1.00 45.31 212 SER A C 1
ATOM 1748 O O . SER A 1 212 ? 9.759 42.410 38.160 1.00 45.31 212 SER A O 1
ATOM 1750 N N . GLY A 1 213 ? 11.221 43.462 36.828 1.00 50.59 213 GLY A N 1
ATOM 1751 C CA . GLY A 1 213 ? 12.363 43.381 37.736 1.00 50.59 213 GLY A CA 1
ATOM 1752 C C . GLY A 1 213 ? 12.886 44.761 38.109 1.00 50.59 213 GLY A C 1
ATOM 1753 O O . GLY A 1 213 ? 13.963 45.139 37.651 1.00 50.59 213 GLY A O 1
ATOM 1754 N N . ARG A 1 214 ? 12.128 45.517 38.906 1.00 41.38 214 ARG A N 1
ATOM 1755 C CA . ARG A 1 214 ? 12.640 46.624 39.723 1.00 41.38 214 ARG A CA 1
ATOM 1756 C C . ARG A 1 214 ? 11.722 46.900 40.900 1.00 41.38 214 ARG A C 1
ATOM 1758 O O . ARG A 1 214 ? 10.496 46.941 40.671 1.00 41.38 214 ARG A O 1
#

Sequence (214 aa):
MRNRLGKYWLLFWVTFGVVIIASGAFIAQAGRDDSPPSADTRAARNPDPILNLSDDELSEVVQVLNLYTLEKELELTDDQLVRVLPKWRRLLEMRREFWRDRRSRLDGLREQVAVYKEEQSDRDEEVLGLAVDNFRREDDTFWAGYRKIEVELLADLAPPQKIQYLLIDSEQGRRTSRLVKTLRRINRPPQPELIREAHADKDSQQKTVATSGR

Secondary structure (DSSP, 8-state):
--SSSHHHHHHHHHHHHHHHHHHHHHHTTS--------S------PPPPP----HHHHHHHHHHHHHHHHHHHHT--HHHHHHHHHHHHHHHHHHHHHHHHHHHHHHHHHHHHHHHHHH--HHHHHHHHHHHHHHHHHHHHHHHHHHHHHHHHHTTS-HHHHHHHHHHHHHHHHHHHHHHHHHHHHHSPPPHHHHHHHHHHHHHHHHHHSSS--

Foldseek 3Di:
DPDPVPVVVVVVVVVVVVVVVVVVVVVVVPDDDPDDDDPDDPPPPPQQDQPQDDPVRLVVVLVVVLLVVLCVQLVDDPVLCVQQVVLVVVLVVLVVVCVVVLVVLVVVLVVLVVVCVVPVDPVSVVVSVVSVVVSVVVVVVSVVVSVVSLVSNCVSGDPVSNVSVVVCVVCVVVVSVVSSVVSVCSNDPPDVVVVVVVVVVVVVVVVVVVPVPD

pLDDT: mean 74.02, std 20.63, range [34.09, 97.31]